Protein AF-A0A9Q8PJB5-F1 (afdb_monomer)

Sequence (221 aa):
MSTPAAPPANMAATTPQHPANSNASPRTSFLDLPLHVRNTIYHLALPRDEPLELQLSEQNGEKAISASSSSSPPTPPHRLPVALLATTHQINLEALPILYSTNTFTFTSARALITFATMIGSQAREHLHHIRLPTTQTNQELYKQCASRLRFSRHLASLEICGRGYEAGEHVTALKGLMVALKKGGRTDLEGLVGVVRFLPGGEGKGEFGEEDAERRMRRG

Solvent-accessible surface area (backbone atoms only — not comparable to full-atom values): 13383 Å² total; per-residue (Å²): 143,82,84,86,82,83,84,84,80,87,78,84,80,83,73,85,79,73,81,81,77,88,80,70,73,84,81,82,51,79,84,74,46,58,68,71,58,50,51,53,50,42,67,70,65,51,55,48,97,60,60,46,31,32,38,66,46,74,57,97,89,43,81,45,80,44,74,48,82,85,87,72,75,97,61,79,82,80,61,72,66,53,70,58,50,70,68,43,73,67,53,24,65,69,40,40,52,54,42,30,45,64,25,37,42,29,30,75,32,61,65,30,48,44,51,47,50,59,70,60,37,69,75,46,35,31,26,34,17,33,41,35,36,45,55,89,64,90,54,64,68,54,40,48,49,38,19,66,60,47,36,62,24,76,51,44,38,38,45,33,40,34,35,72,71,88,60,58,68,56,51,53,49,52,50,51,52,29,53,51,39,23,46,73,56,70,38,82,75,56,90,64,45,46,78,42,80,44,76,49,79,64,72,73,74,80,72,78,69,58,72,69,67,61,58,67,64,67,77,78,117

Nearest PDB structures (foldseek):
  4kxf-assembly6_L  TM=5.329E-01  e=8.440E-02  Mus musculus
  6edw-assembly1_A  TM=4.170E-01  e=1.127E+00  Mycobacterium tuberculosis CDC1551
  6edw-assembly1_C  TM=4.155E-01  e=1.604E+00  Mycobacterium tuberculosis CDC1551
  6edw-assembly1_D  TM=4.152E-01  e=1.604E+00  Mycobacterium tuberculosis CDC1551
  6edw-assembly1_B  TM=4.145E-01  e=1.604E+00  Mycobacterium tuberculosis CDC1551

Organism: Passalora fulva (NCBI:txid5499)

Radius of gyration: 27.73 Å; Cα contacts (8 Å, |Δi|>4): 274; chains: 1; bounding box: 60×74×91 Å

InterPro domains:
  IPR056632 Domain of unknown function DUF7730 [PF24864] (29-146)

Structure (mmCIF, N/CA/C/O backbone):
data_AF-A0A9Q8PJB5-F1
#
_entry.id   AF-A0A9Q8PJB5-F1
#
loop_
_atom_site.group_PDB
_atom_site.id
_atom_site.type_symbol
_atom_site.label_atom_id
_atom_site.label_alt_id
_atom_site.label_comp_id
_atom_site.label_asym_id
_atom_site.label_entity_id
_atom_site.label_seq_id
_atom_site.pdbx_PDB_ins_code
_atom_site.Cartn_x
_atom_site.Cartn_y
_atom_site.Cartn_z
_atom_site.occupancy
_atom_site.B_iso_or_equiv
_atom_site.auth_seq_id
_atom_site.auth_comp_id
_atom_site.auth_asym_id
_atom_site.auth_atom_id
_atom_site.pdbx_PDB_model_num
ATOM 1 N N . MET A 1 1 ? 36.507 59.314 -33.871 1.00 54.97 1 MET A N 1
ATOM 2 C CA . MET A 1 1 ? 36.595 58.426 -35.048 1.00 54.97 1 MET A CA 1
ATOM 3 C C . MET A 1 1 ? 37.454 57.247 -34.639 1.00 54.97 1 MET A C 1
ATOM 5 O O . MET A 1 1 ? 38.668 57.384 -34.609 1.00 54.97 1 MET A O 1
ATOM 9 N N . SER A 1 2 ? 36.820 56.160 -34.200 1.00 54.03 2 SER A N 1
ATOM 10 C CA . SER A 1 2 ? 37.500 54.996 -33.622 1.00 54.03 2 SER A CA 1
ATOM 11 C C . SER A 1 2 ? 37.189 53.768 -34.468 1.00 54.03 2 SER A C 1
ATOM 13 O O . SER A 1 2 ? 36.032 53.499 -34.784 1.00 54.03 2 SER A O 1
ATOM 15 N N . THR A 1 3 ? 38.250 53.089 -34.878 1.00 60.59 3 THR A N 1
ATOM 16 C CA . THR A 1 3 ? 38.298 51.904 -35.734 1.00 60.59 3 THR A CA 1
ATOM 17 C C . THR A 1 3 ? 37.746 50.658 -35.028 1.00 60.59 3 THR A C 1
ATOM 19 O O . THR A 1 3 ? 38.039 50.456 -33.849 1.00 60.59 3 THR A O 1
ATOM 22 N N . PRO A 1 4 ? 36.990 49.782 -35.720 1.00 62.41 4 PRO A N 1
ATOM 23 C CA . PRO A 1 4 ? 36.630 48.472 -35.190 1.00 62.41 4 PRO A CA 1
ATOM 24 C C . PRO A 1 4 ? 37.749 47.451 -35.448 1.00 62.41 4 PRO A C 1
ATOM 26 O O . PRO A 1 4 ? 38.215 47.284 -36.575 1.00 62.41 4 PRO A O 1
ATOM 29 N N . ALA A 1 5 ? 38.174 46.768 -34.384 1.00 67.38 5 ALA A N 1
ATOM 30 C CA . ALA A 1 5 ? 39.118 45.657 -34.426 1.00 67.38 5 ALA A CA 1
ATOM 31 C C . ALA A 1 5 ? 38.405 44.353 -34.825 1.00 67.38 5 ALA A C 1
ATOM 33 O O . ALA A 1 5 ? 37.347 44.019 -34.292 1.00 67.38 5 ALA A O 1
ATOM 34 N N . ALA A 1 6 ? 38.998 43.626 -35.772 1.00 71.38 6 ALA A N 1
ATOM 35 C CA . ALA A 1 6 ? 38.527 42.333 -36.255 1.00 71.38 6 ALA A CA 1
ATOM 36 C C . ALA A 1 6 ? 38.767 41.205 -35.226 1.00 71.38 6 ALA A C 1
ATOM 38 O O . ALA A 1 6 ? 39.822 41.194 -34.588 1.00 71.38 6 ALA A O 1
ATOM 39 N N . PRO A 1 7 ? 37.859 40.220 -35.096 1.00 72.06 7 PRO A N 1
ATOM 40 C CA . PRO A 1 7 ? 38.142 38.982 -34.376 1.00 72.06 7 PRO A CA 1
ATOM 41 C C . PRO A 1 7 ? 38.854 37.940 -35.274 1.00 72.06 7 PRO A C 1
ATOM 43 O O . PRO A 1 7 ? 38.577 37.875 -36.475 1.00 72.06 7 PRO A O 1
ATOM 46 N N . PRO A 1 8 ? 39.769 37.122 -34.714 1.00 67.06 8 PRO A N 1
ATOM 47 C CA . PRO A 1 8 ? 40.568 36.157 -35.467 1.00 67.06 8 PRO A CA 1
ATOM 48 C C . PRO A 1 8 ? 39.877 34.810 -35.750 1.00 67.06 8 PRO A C 1
ATOM 50 O O . PRO A 1 8 ? 38.848 34.452 -35.183 1.00 67.06 8 PRO A O 1
ATOM 53 N N . ALA A 1 9 ? 40.527 34.094 -36.668 1.00 62.22 9 ALA A N 1
ATOM 54 C CA . ALA A 1 9 ? 40.154 32.884 -37.387 1.00 62.22 9 ALA A CA 1
ATOM 55 C C . ALA A 1 9 ? 39.755 31.645 -36.558 1.00 62.22 9 ALA A C 1
ATOM 57 O O . ALA A 1 9 ? 40.340 31.328 -35.524 1.00 62.22 9 ALA A O 1
ATOM 58 N N . ASN A 1 10 ? 38.815 30.895 -37.148 1.00 57.62 10 ASN A N 1
ATOM 59 C CA . ASN A 1 10 ? 38.424 29.513 -36.862 1.00 57.62 10 ASN A CA 1
ATOM 60 C C . ASN A 1 10 ? 39.609 28.593 -36.518 1.00 57.62 10 ASN A C 1
ATOM 62 O O . ASN A 1 10 ? 40.429 28.283 -37.383 1.00 57.62 10 ASN A O 1
ATOM 66 N N . MET A 1 11 ? 39.616 28.046 -35.300 1.00 56.75 11 MET A N 1
ATOM 67 C CA . MET A 1 11 ? 40.352 26.821 -34.984 1.00 56.75 11 MET A CA 1
ATOM 68 C C . MET A 1 11 ? 39.439 25.620 -35.239 1.00 56.75 11 MET A C 1
ATOM 70 O O . MET A 1 11 ? 38.449 25.409 -34.541 1.00 56.75 11 MET A O 1
ATOM 74 N N . ALA A 1 12 ? 39.770 24.848 -36.273 1.00 56.81 12 ALA A N 1
ATOM 75 C CA . ALA A 1 12 ? 39.140 23.574 -36.579 1.00 56.81 12 ALA A CA 1
ATOM 76 C C . ALA A 1 12 ? 39.403 22.577 -35.438 1.00 56.81 12 ALA A C 1
ATOM 78 O O . ALA A 1 12 ? 40.534 22.146 -35.221 1.00 56.81 12 ALA A O 1
ATOM 79 N N . ALA A 1 13 ? 38.351 22.219 -34.704 1.00 57.59 13 ALA A N 1
ATOM 80 C CA . ALA A 1 13 ? 38.392 21.159 -33.709 1.00 57.59 13 ALA A CA 1
ATOM 81 C C . ALA A 1 13 ? 38.338 19.800 -34.425 1.00 57.59 13 ALA A C 1
ATOM 83 O O . ALA A 1 13 ? 37.277 19.326 -34.835 1.00 57.59 13 ALA A O 1
ATOM 84 N N . THR A 1 14 ? 39.505 19.183 -34.599 1.00 55.00 14 THR A N 1
ATOM 85 C CA . THR A 1 14 ? 39.652 17.801 -35.060 1.00 55.00 14 THR A CA 1
ATOM 86 C C . THR A 1 14 ? 38.980 16.880 -34.044 1.00 55.00 14 THR A C 1
ATOM 88 O O . THR A 1 14 ? 39.521 16.603 -32.977 1.00 55.00 14 THR A O 1
ATOM 91 N N . THR A 1 15 ? 37.761 16.447 -34.356 1.00 64.31 15 THR A N 1
ATOM 92 C CA . THR A 1 15 ? 37.010 15.492 -33.538 1.00 64.31 15 THR A CA 1
ATOM 93 C C . THR A 1 15 ? 37.627 14.109 -33.768 1.00 64.31 15 THR A C 1
ATOM 95 O O . THR A 1 15 ? 37.628 13.653 -34.914 1.00 64.31 15 THR A O 1
ATOM 98 N N . PRO A 1 16 ? 38.179 13.428 -32.747 1.00 58.28 16 PRO A N 1
ATOM 99 C CA . PRO A 1 16 ? 38.705 12.081 -32.919 1.00 58.28 16 PRO A CA 1
ATOM 100 C C . PRO A 1 16 ? 37.553 11.127 -33.256 1.00 58.28 16 PRO A C 1
ATOM 102 O O . PRO A 1 16 ? 36.706 10.825 -32.415 1.00 58.28 16 PRO A O 1
ATOM 105 N N . GLN A 1 17 ? 37.509 10.667 -34.509 1.00 52.16 17 GLN A N 1
ATOM 106 C CA . GLN A 1 17 ? 36.637 9.579 -34.935 1.00 52.16 17 GLN A CA 1
ATOM 107 C C . GLN A 1 17 ? 37.085 8.299 -34.230 1.00 52.16 17 GLN A C 1
ATOM 109 O O . GLN A 1 17 ? 38.099 7.691 -34.569 1.00 52.16 17 GLN A O 1
ATOM 114 N N . HIS A 1 18 ? 36.319 7.913 -33.215 1.00 57.50 18 HIS A N 1
ATOM 115 C CA . HIS A 1 18 ? 36.464 6.631 -32.549 1.00 57.50 18 HIS A CA 1
ATOM 116 C C . HIS A 1 18 ? 36.144 5.522 -33.568 1.00 57.50 18 HIS A C 1
ATOM 118 O O . HIS A 1 18 ? 35.068 5.563 -34.173 1.00 57.50 18 HIS A O 1
ATOM 124 N N . PRO A 1 19 ? 37.036 4.540 -33.794 1.00 62.16 19 PRO A N 1
ATOM 125 C CA . PRO A 1 19 ? 36.776 3.471 -34.747 1.00 62.16 19 PRO A CA 1
ATOM 126 C C . PRO A 1 19 ? 35.535 2.687 -34.311 1.00 62.16 19 PRO A C 1
ATOM 128 O O . PRO A 1 19 ? 35.447 2.199 -33.179 1.00 62.16 19 PRO A O 1
ATOM 131 N N . ALA A 1 20 ? 34.559 2.616 -35.215 1.00 57.16 20 ALA A N 1
ATOM 132 C CA . ALA A 1 20 ? 33.331 1.854 -35.067 1.00 57.16 20 ALA A CA 1
ATOM 133 C C . ALA A 1 20 ? 33.671 0.358 -35.069 1.00 57.16 20 ALA A C 1
ATOM 135 O O . ALA A 1 20 ? 33.860 -0.252 -36.117 1.00 57.16 20 ALA A O 1
ATOM 136 N N . ASN A 1 21 ? 33.798 -0.223 -33.878 1.00 58.97 21 ASN A N 1
ATOM 137 C CA . ASN A 1 21 ? 34.040 -1.649 -33.704 1.00 58.97 21 ASN A CA 1
ATOM 138 C C . ASN A 1 21 ? 32.699 -2.397 -33.856 1.00 58.97 21 ASN A C 1
ATOM 140 O O . ASN A 1 21 ? 31.948 -2.576 -32.897 1.00 58.97 21 ASN A O 1
ATOM 144 N N . SER A 1 22 ? 32.358 -2.755 -35.093 1.00 60.84 22 SER A N 1
ATOM 145 C CA . SER A 1 22 ? 31.053 -3.252 -35.559 1.00 60.84 22 SER A CA 1
ATOM 146 C C . SER A 1 22 ? 30.830 -4.765 -35.376 1.00 60.84 22 SER A C 1
ATOM 148 O O . SER A 1 22 ? 30.152 -5.394 -36.180 1.00 60.84 22 SER A O 1
ATOM 150 N N . ASN A 1 23 ? 31.328 -5.342 -34.276 1.00 68.69 23 ASN A N 1
ATOM 151 C CA . ASN A 1 23 ? 31.106 -6.750 -33.901 1.00 68.69 23 ASN A CA 1
ATOM 152 C C . ASN A 1 23 ? 30.340 -6.908 -32.569 1.00 68.69 23 ASN A C 1
ATOM 154 O O . ASN A 1 23 ? 30.539 -7.878 -31.839 1.00 68.69 23 ASN A O 1
ATOM 158 N N . ALA A 1 24 ? 29.481 -5.951 -32.204 1.00 74.62 24 ALA A N 1
ATOM 159 C CA . ALA A 1 24 ? 28.648 -6.080 -31.011 1.00 74.62 24 ALA A CA 1
ATOM 160 C C . ALA A 1 24 ? 27.408 -6.931 -31.324 1.00 74.62 24 ALA A C 1
ATOM 162 O O . ALA A 1 24 ? 26.563 -6.533 -32.125 1.00 74.62 24 ALA A O 1
ATOM 163 N N . SER A 1 25 ? 27.288 -8.092 -30.676 1.00 77.19 25 SER A N 1
ATOM 164 C CA . SER A 1 25 ? 26.053 -8.882 -30.669 1.00 77.19 25 SER A CA 1
ATOM 165 C C . SER A 1 25 ? 24.857 -7.998 -30.282 1.00 77.19 25 SER A C 1
ATOM 167 O O . SER A 1 25 ? 25.008 -7.157 -29.384 1.00 77.19 25 SER A O 1
ATOM 169 N N . PRO A 1 26 ? 23.680 -8.171 -30.914 1.00 83.12 26 PRO A N 1
ATOM 170 C CA . PRO A 1 26 ? 22.505 -7.364 -30.606 1.00 83.12 26 PRO A CA 1
ATOM 171 C C . PRO A 1 26 ? 22.197 -7.457 -29.109 1.00 83.12 26 PRO A C 1
ATOM 173 O O . PRO A 1 26 ? 22.089 -8.547 -28.548 1.00 83.12 26 PRO A O 1
ATOM 176 N N . ARG A 1 27 ? 22.112 -6.302 -28.442 1.00 87.06 27 ARG A N 1
ATOM 177 C CA . ARG A 1 27 ? 21.756 -6.238 -27.023 1.00 87.06 27 ARG A CA 1
ATOM 178 C C . ARG A 1 27 ? 20.268 -6.534 -26.900 1.00 87.06 27 ARG A C 1
ATOM 180 O O . ARG A 1 27 ? 19.458 -5.737 -27.355 1.00 87.06 27 ARG A O 1
ATOM 187 N N . THR A 1 28 ? 19.921 -7.650 -26.275 1.00 88.38 28 THR A N 1
ATOM 188 C CA . THR A 1 28 ? 18.538 -7.950 -25.894 1.00 88.38 28 THR A CA 1
ATOM 189 C C . THR A 1 28 ? 18.144 -7.090 -24.696 1.00 88.38 28 THR A C 1
ATOM 191 O O . THR A 1 28 ? 18.783 -7.153 -23.643 1.00 88.38 28 THR A O 1
ATOM 194 N N . SER A 1 29 ? 17.105 -6.277 -24.855 1.00 92.31 29 SER A N 1
ATOM 195 C CA . SER A 1 29 ? 16.469 -5.506 -23.790 1.00 92.31 29 SER A CA 1
ATOM 196 C C . SER A 1 29 ? 15.528 -6.384 -22.962 1.00 92.31 29 SER A C 1
ATOM 198 O O . SER A 1 29 ? 15.028 -7.407 -23.424 1.00 92.31 29 SER A O 1
ATOM 200 N N . PHE A 1 30 ? 15.218 -5.960 -21.735 1.00 92.88 30 PHE A N 1
ATOM 201 C CA . PHE A 1 30 ? 14.234 -6.640 -20.889 1.00 92.88 30 PHE A CA 1
ATOM 202 C C . PHE A 1 30 ? 12.843 -6.710 -21.546 1.00 92.88 30 PHE A C 1
ATOM 204 O O . PHE A 1 30 ? 12.137 -7.705 -21.402 1.00 92.88 30 PHE A O 1
ATOM 211 N N . LEU A 1 31 ? 12.457 -5.675 -22.302 1.00 94.50 31 LEU A N 1
ATOM 212 C CA . LEU A 1 31 ? 11.180 -5.645 -23.026 1.00 94.50 31 LEU A CA 1
ATOM 213 C C . LEU A 1 31 ? 11.158 -6.550 -24.269 1.00 94.50 31 LEU A C 1
ATOM 215 O O . LEU A 1 31 ? 10.069 -6.872 -24.740 1.00 94.50 31 LEU A O 1
ATOM 219 N N . ASP A 1 32 ? 12.320 -7.017 -24.741 1.00 95.31 32 ASP A N 1
ATOM 220 C CA . ASP A 1 32 ? 12.413 -7.987 -25.843 1.00 95.31 32 ASP A CA 1
ATOM 221 C C . ASP A 1 32 ? 12.110 -9.420 -25.370 1.00 95.31 32 ASP A C 1
ATOM 223 O O . ASP A 1 32 ? 11.896 -10.322 -26.180 1.00 95.31 32 ASP A O 1
ATOM 227 N N . LEU A 1 33 ? 12.067 -9.648 -24.050 1.00 95.38 33 LEU A N 1
ATOM 228 C CA . LEU A 1 33 ? 11.667 -10.930 -23.477 1.00 95.38 33 LEU A CA 1
ATOM 229 C C . LEU A 1 33 ? 10.158 -11.148 -23.656 1.00 95.38 33 LEU A C 1
ATOM 231 O O . LEU A 1 33 ? 9.384 -10.213 -23.436 1.00 95.38 33 LEU A O 1
ATOM 235 N N . PRO A 1 34 ? 9.694 -12.375 -23.950 1.00 97.06 34 PRO A N 1
ATOM 236 C CA . PRO A 1 34 ? 8.270 -12.694 -23.931 1.00 97.06 34 PRO A CA 1
ATOM 237 C C . PRO A 1 34 ? 7.610 -12.363 -22.583 1.00 97.06 34 PRO A C 1
ATOM 239 O O . PRO A 1 34 ? 8.220 -12.535 -21.526 1.00 97.06 34 PRO A O 1
ATOM 242 N N . LEU A 1 35 ? 6.332 -11.965 -22.608 1.00 95.94 35 LEU A N 1
ATOM 243 C CA . LEU A 1 35 ? 5.580 -11.548 -21.413 1.00 95.94 35 LEU A CA 1
ATOM 244 C C . LEU A 1 35 ? 5.646 -12.571 -20.266 1.00 95.94 35 LEU A C 1
ATOM 246 O O . LEU A 1 35 ? 5.842 -12.195 -19.116 1.00 95.94 35 LEU A O 1
ATOM 250 N N . HIS A 1 36 ? 5.525 -13.866 -20.569 1.00 97.62 36 HIS A N 1
ATOM 251 C CA . HIS A 1 36 ? 5.578 -14.913 -19.544 1.00 97.62 36 HIS A CA 1
ATOM 252 C C . HIS A 1 36 ? 6.939 -14.968 -18.831 1.00 97.62 36 HIS A C 1
ATOM 254 O O . HIS A 1 36 ? 6.979 -15.192 -17.627 1.00 97.62 36 HIS A O 1
ATOM 260 N N . VAL A 1 37 ? 8.046 -14.706 -19.539 1.00 97.62 37 VAL A N 1
ATOM 261 C CA . VAL A 1 37 ? 9.386 -14.642 -18.936 1.00 97.62 37 VAL A CA 1
ATOM 262 C C . VAL A 1 37 ? 9.492 -13.427 -18.018 1.00 97.62 37 VAL A C 1
ATOM 264 O O . VAL A 1 37 ? 9.972 -13.558 -16.894 1.00 97.62 37 VAL A O 1
ATOM 267 N N . ARG A 1 38 ? 8.992 -12.260 -18.453 1.00 96.56 38 ARG A N 1
ATOM 268 C CA . ARG A 1 38 ? 8.963 -11.046 -17.617 1.00 96.56 38 ARG A CA 1
ATOM 269 C C . ARG A 1 38 ? 8.139 -11.257 -16.348 1.00 96.56 38 ARG A C 1
ATOM 271 O O . ARG A 1 38 ? 8.627 -10.958 -15.263 1.00 96.56 38 ARG A O 1
ATOM 278 N N . ASN A 1 39 ? 6.957 -11.865 -16.466 1.00 95.88 39 ASN A N 1
ATOM 279 C CA . ASN A 1 39 ? 6.113 -12.213 -15.322 1.00 95.88 39 ASN A CA 1
ATOM 280 C C . ASN A 1 39 ? 6.824 -13.149 -14.342 1.00 95.88 39 ASN A C 1
ATOM 282 O O . ASN A 1 39 ? 6.797 -12.896 -13.139 1.00 95.88 39 ASN A O 1
ATOM 286 N N . THR A 1 40 ? 7.515 -14.183 -14.831 1.00 96.38 40 THR A N 1
ATOM 287 C CA . THR A 1 40 ? 8.333 -15.056 -13.976 1.00 96.38 40 THR A CA 1
ATOM 288 C C . THR A 1 40 ? 9.402 -14.257 -13.231 1.00 96.38 40 THR A C 1
ATOM 290 O O . THR A 1 40 ? 9.566 -14.435 -12.028 1.00 96.38 40 THR A O 1
ATOM 293 N N . ILE A 1 41 ? 10.087 -13.325 -13.903 1.00 94.44 41 ILE A N 1
ATOM 294 C CA . ILE A 1 41 ? 11.078 -12.455 -13.254 1.00 94.44 41 ILE A CA 1
ATOM 295 C C . ILE A 1 41 ? 10.422 -11.595 -12.168 1.00 94.44 41 ILE A C 1
ATOM 297 O O . ILE A 1 41 ? 10.958 -11.503 -11.066 1.00 94.44 41 ILE A O 1
ATOM 301 N N . TYR A 1 42 ? 9.251 -11.008 -12.426 1.00 94.88 42 TYR A N 1
ATOM 302 C CA . TYR A 1 42 ? 8.527 -10.226 -11.422 1.00 94.88 42 TYR A CA 1
ATOM 303 C C . TYR A 1 42 ? 8.121 -11.063 -10.205 1.00 94.88 42 TYR A C 1
ATOM 305 O O . TYR A 1 42 ? 8.328 -10.624 -9.075 1.00 94.88 42 TYR A O 1
ATOM 313 N N . HIS A 1 43 ? 7.607 -12.276 -10.413 1.00 94.38 43 HIS A N 1
ATOM 314 C CA . HIS A 1 43 ? 7.239 -13.188 -9.327 1.00 94.38 43 HIS A CA 1
ATOM 315 C C . HIS A 1 43 ? 8.435 -13.676 -8.507 1.00 94.38 43 HIS A C 1
ATOM 317 O O . HIS A 1 43 ? 8.266 -14.001 -7.338 1.00 94.38 43 HIS A O 1
ATOM 323 N N . LEU A 1 44 ? 9.635 -13.707 -9.086 1.00 91.12 44 LEU A N 1
ATOM 324 C CA . LEU A 1 44 ? 10.857 -14.042 -8.355 1.00 91.12 44 LEU A CA 1
ATOM 325 C C . LEU A 1 44 ? 11.466 -12.829 -7.636 1.00 91.12 44 LEU A C 1
ATOM 327 O O . LEU A 1 44 ? 12.093 -12.990 -6.595 1.00 91.12 44 LEU A O 1
ATOM 331 N N . ALA A 1 45 ? 11.314 -11.622 -8.188 1.00 90.81 45 ALA A N 1
ATOM 332 C CA . ALA A 1 45 ? 12.031 -10.436 -7.717 1.00 90.81 45 ALA A CA 1
ATOM 333 C C . ALA A 1 45 ? 11.236 -9.540 -6.753 1.00 90.81 45 ALA A C 1
ATOM 335 O O . ALA A 1 45 ? 11.842 -8.819 -5.958 1.00 90.81 45 ALA A O 1
ATOM 336 N N . LEU A 1 46 ? 9.904 -9.504 -6.864 1.00 92.56 46 LEU A N 1
ATOM 337 C CA . LEU A 1 46 ? 9.056 -8.542 -6.147 1.00 92.56 46 LEU A CA 1
ATOM 338 C C . LEU A 1 46 ? 8.489 -9.054 -4.815 1.00 92.56 46 LEU A C 1
ATOM 340 O O . LEU A 1 46 ? 8.382 -8.234 -3.896 1.00 92.56 46 LEU A O 1
ATOM 344 N N . PRO A 1 47 ? 8.087 -10.331 -4.672 1.00 92.62 47 PRO A N 1
ATOM 345 C CA . PRO A 1 47 ? 7.608 -10.836 -3.393 1.00 92.62 47 PRO A CA 1
ATOM 346 C C . PRO A 1 47 ? 8.702 -10.822 -2.323 1.00 92.62 47 PRO A C 1
ATOM 348 O O . PRO A 1 47 ? 9.876 -11.084 -2.590 1.00 92.62 47 PRO A O 1
ATOM 351 N N . ARG A 1 48 ? 8.300 -10.515 -1.094 1.00 89.81 48 ARG A N 1
ATOM 352 C CA . ARG A 1 48 ? 9.106 -10.629 0.117 1.00 89.81 48 ARG A CA 1
ATOM 353 C C . ARG A 1 48 ? 8.390 -11.554 1.085 1.00 89.81 48 ARG A C 1
ATOM 355 O O . ARG A 1 48 ? 7.189 -11.405 1.305 1.00 89.81 48 ARG A O 1
ATOM 362 N N . ASP A 1 49 ? 9.150 -12.460 1.689 1.00 88.94 49 ASP A N 1
ATOM 363 C CA . ASP A 1 49 ? 8.638 -13.337 2.745 1.00 88.94 49 ASP A CA 1
ATOM 364 C C . ASP A 1 49 ? 8.345 -12.548 4.030 1.00 88.94 49 ASP A C 1
ATOM 366 O O . ASP A 1 49 ? 7.430 -12.872 4.789 1.00 88.94 49 ASP A O 1
ATOM 370 N N . GLU A 1 50 ? 9.098 -11.467 4.255 1.00 90.25 50 GLU A N 1
ATOM 371 C CA . GLU A 1 50 ? 8.930 -10.580 5.399 1.00 90.25 50 GLU A CA 1
ATOM 372 C C . GLU A 1 50 ? 8.057 -9.360 5.068 1.00 90.25 50 GLU A C 1
ATOM 374 O O . GLU A 1 50 ? 8.140 -8.805 3.965 1.00 90.25 50 GLU A O 1
ATOM 379 N N . PRO A 1 51 ? 7.246 -8.881 6.031 1.00 91.38 51 PRO A N 1
ATOM 380 C CA . PRO A 1 51 ? 6.501 -7.645 5.865 1.00 91.38 51 PRO A CA 1
ATOM 381 C C . PRO 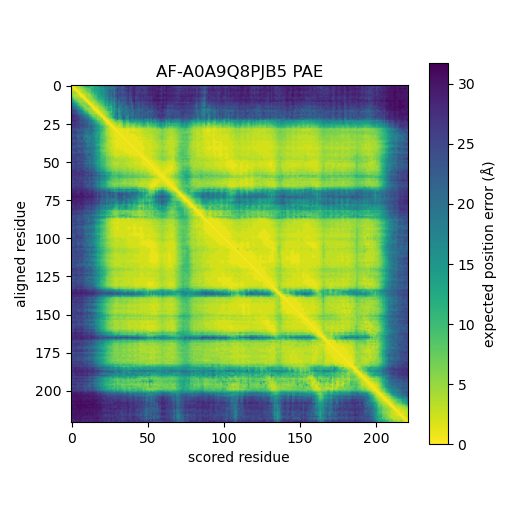A 1 51 ? 7.423 -6.453 5.599 1.00 91.38 51 PRO A C 1
ATOM 383 O O . PRO A 1 51 ? 8.400 -6.223 6.307 1.00 91.38 51 PRO A O 1
ATOM 386 N N . LEU A 1 52 ? 7.050 -5.637 4.620 1.00 92.06 52 LEU A N 1
ATOM 387 C CA . LEU A 1 52 ? 7.734 -4.395 4.295 1.00 92.06 52 LEU A CA 1
ATOM 388 C C . LEU A 1 52 ? 7.348 -3.326 5.311 1.00 92.06 52 LEU A C 1
ATOM 390 O O . LEU A 1 52 ? 6.221 -2.828 5.277 1.00 92.06 52 LEU A O 1
ATOM 394 N N . GLU A 1 53 ? 8.262 -2.970 6.209 1.00 92.81 53 GLU A N 1
ATOM 395 C CA . GLU A 1 53 ? 8.033 -1.888 7.159 1.00 92.81 53 GLU A CA 1
ATOM 396 C C . GLU A 1 53 ? 8.266 -0.535 6.479 1.00 92.81 53 GLU A C 1
ATOM 398 O O . GLU A 1 53 ? 9.336 -0.259 5.948 1.00 92.81 53 GLU A O 1
ATOM 403 N N . LEU A 1 54 ? 7.245 0.314 6.474 1.00 93.31 54 LEU A N 1
ATOM 404 C CA . LEU A 1 54 ? 7.232 1.618 5.838 1.00 93.31 54 LEU A CA 1
ATOM 405 C C . LEU A 1 54 ? 7.209 2.711 6.900 1.00 93.31 54 LEU A C 1
ATOM 407 O O . LEU A 1 54 ? 6.269 2.830 7.696 1.00 93.31 54 LEU A O 1
ATOM 411 N N . GLN A 1 55 ? 8.246 3.539 6.866 1.00 92.62 55 GLN A N 1
ATOM 412 C CA . GLN A 1 55 ? 8.452 4.640 7.790 1.00 92.62 55 GLN A CA 1
ATOM 413 C C . GLN A 1 55 ? 8.277 5.971 7.065 1.00 92.62 55 GLN A C 1
ATOM 415 O O . GLN A 1 55 ? 8.763 6.163 5.950 1.00 92.62 55 GLN A O 1
ATOM 420 N N . LEU A 1 56 ? 7.570 6.897 7.711 1.00 92.19 56 LEU A N 1
ATOM 421 C CA . LEU A 1 56 ? 7.472 8.275 7.249 1.00 92.19 56 LEU A CA 1
ATOM 422 C C . LEU A 1 56 ? 8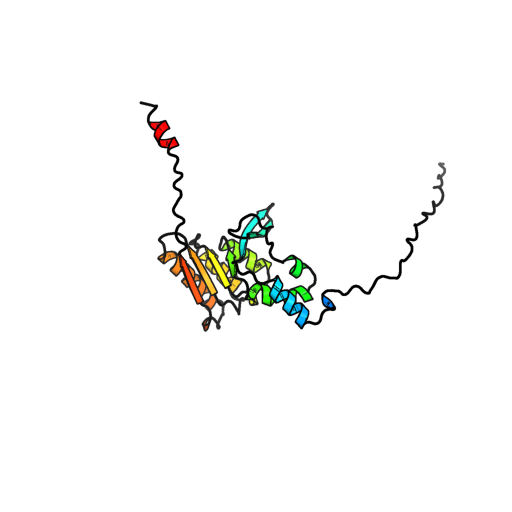.687 9.050 7.759 1.00 92.19 56 LEU A C 1
ATOM 424 O O . LEU A 1 56 ? 8.862 9.186 8.968 1.00 92.19 56 LEU A O 1
ATOM 428 N N . SER A 1 57 ? 9.483 9.577 6.839 1.00 92.94 57 SER A N 1
ATOM 429 C CA . SER A 1 57 ? 10.561 10.520 7.123 1.00 92.94 57 SER A CA 1
ATOM 430 C C . SER A 1 57 ? 10.205 11.878 6.533 1.00 92.94 57 SER A C 1
ATOM 432 O O . SER A 1 57 ? 9.739 11.952 5.396 1.00 92.94 57 SER A O 1
ATOM 434 N N . GLU A 1 58 ? 10.441 12.949 7.280 1.00 91.69 58 GLU A N 1
ATOM 435 C CA . GLU A 1 58 ? 10.322 14.314 6.772 1.00 91.69 58 GLU A CA 1
ATOM 436 C C . GLU A 1 58 ? 11.726 14.923 6.729 1.00 91.69 58 GLU A C 1
ATOM 438 O O . GLU A 1 58 ? 12.378 15.056 7.763 1.00 91.69 58 GLU A O 1
ATOM 443 N N . GLN A 1 59 ? 12.212 15.253 5.532 1.00 89.81 59 GLN A N 1
ATOM 444 C CA . GLN A 1 59 ? 13.505 15.907 5.340 1.00 89.81 59 GLN A CA 1
ATOM 445 C C . GLN A 1 59 ? 13.277 17.180 4.528 1.00 89.81 59 GLN A C 1
ATOM 447 O O . GLN A 1 59 ? 12.669 17.138 3.466 1.00 89.81 59 GLN A O 1
ATOM 452 N N . ASN A 1 60 ? 13.723 18.328 5.043 1.00 90.94 60 ASN A N 1
ATOM 453 C CA . ASN A 1 60 ? 13.555 19.640 4.397 1.00 90.94 60 ASN A CA 1
ATOM 454 C C . ASN A 1 60 ? 12.092 20.008 4.059 1.00 90.94 60 ASN A C 1
ATOM 456 O O . ASN A 1 60 ? 11.834 20.715 3.091 1.00 90.94 60 ASN A O 1
ATOM 460 N N . GLY A 1 61 ? 11.125 19.524 4.846 1.00 90.19 61 GLY A N 1
ATOM 461 C CA . GLY A 1 61 ? 9.693 19.738 4.596 1.00 90.19 61 GLY A CA 1
ATOM 462 C C . GLY A 1 61 ? 9.085 18.803 3.544 1.00 90.19 61 GLY A C 1
ATOM 463 O O . GLY A 1 61 ? 7.865 18.789 3.380 1.00 90.19 61 GLY A O 1
ATOM 464 N N . GLU A 1 62 ? 9.896 17.977 2.882 1.00 89.06 62 GLU A N 1
ATOM 465 C CA . GLU A 1 62 ? 9.423 16.938 1.975 1.00 89.06 62 GLU A CA 1
ATOM 466 C C . GLU A 1 62 ? 9.160 15.638 2.739 1.00 89.06 62 GLU A C 1
ATOM 468 O O . GLU A 1 62 ? 9.996 15.137 3.497 1.00 89.06 62 GLU A O 1
ATOM 473 N N . LYS A 1 63 ? 7.961 15.086 2.539 1.00 90.19 63 LYS A N 1
ATOM 474 C CA . LYS A 1 63 ? 7.549 13.810 3.124 1.00 90.19 63 LYS A CA 1
ATOM 475 C C . LYS A 1 63 ? 7.978 12.677 2.207 1.00 90.19 63 LYS A C 1
ATOM 477 O O . LYS A 1 63 ? 7.518 12.603 1.071 1.00 90.19 63 LYS A O 1
ATOM 482 N N . ALA A 1 64 ? 8.788 11.766 2.726 1.00 89.88 64 ALA A N 1
ATOM 483 C CA . ALA A 1 64 ? 9.211 10.560 2.034 1.00 89.88 64 ALA A CA 1
ATOM 484 C C . ALA A 1 64 ? 8.788 9.311 2.814 1.00 89.88 64 ALA A C 1
ATOM 486 O O . ALA A 1 64 ? 8.732 9.306 4.045 1.00 89.88 64 ALA A O 1
ATOM 487 N N . ILE A 1 65 ? 8.489 8.241 2.079 1.00 90.44 65 ILE A N 1
ATOM 488 C CA . ILE A 1 65 ? 8.267 6.913 2.646 1.00 90.44 65 ILE A CA 1
ATOM 489 C C . ILE A 1 65 ? 9.509 6.080 2.365 1.00 90.44 65 ILE A C 1
ATOM 491 O O . ILE A 1 65 ? 9.870 5.874 1.207 1.00 90.44 65 ILE A O 1
ATOM 495 N N . SER A 1 66 ? 10.139 5.596 3.427 1.00 88.62 66 SER A N 1
ATOM 496 C CA . SER A 1 66 ? 11.292 4.704 3.350 1.00 88.62 66 SER A CA 1
ATOM 497 C C . SER A 1 66 ? 10.894 3.311 3.813 1.00 88.62 66 SER A C 1
ATOM 499 O O . SER A 1 66 ? 10.126 3.173 4.763 1.00 88.62 66 SER A O 1
ATOM 501 N N . ALA A 1 67 ? 11.414 2.280 3.147 1.00 85.25 67 ALA A N 1
ATOM 502 C CA . ALA A 1 67 ? 11.261 0.906 3.604 1.00 85.25 67 ALA A CA 1
ATOM 503 C C . ALA A 1 67 ? 12.435 0.516 4.507 1.00 85.25 67 ALA A C 1
ATOM 505 O O . ALA A 1 67 ? 13.591 0.654 4.101 1.00 85.25 67 ALA A O 1
ATOM 506 N N . SER A 1 68 ? 12.135 0.015 5.701 1.00 79.94 68 SER A N 1
ATOM 507 C CA . SER A 1 68 ? 13.086 -0.637 6.594 1.00 79.94 68 SER A CA 1
ATOM 508 C C . SER A 1 68 ? 12.831 -2.142 6.599 1.00 79.94 68 SER A C 1
ATOM 510 O O . SER A 1 68 ? 11.693 -2.603 6.611 1.00 79.94 68 SER A O 1
ATOM 512 N N . SER A 1 69 ? 13.900 -2.929 6.574 1.00 65.81 69 SER A N 1
ATOM 513 C CA . SER A 1 69 ? 13.836 -4.363 6.846 1.00 65.81 69 SER A CA 1
ATOM 514 C C . SER A 1 69 ? 13.991 -4.561 8.350 1.00 65.81 69 SER A C 1
ATOM 516 O O . SER A 1 69 ? 15.055 -4.279 8.907 1.00 65.81 69 SER A O 1
ATOM 518 N N . SER A 1 70 ? 12.923 -4.987 9.023 1.00 58.94 70 SER A N 1
ATOM 519 C CA . SER A 1 70 ? 12.977 -5.284 10.449 1.00 58.94 70 SER A CA 1
ATOM 520 C C . SER A 1 70 ? 13.701 -6.617 10.655 1.00 58.94 70 SER A C 1
ATOM 522 O O . SER A 1 70 ? 13.186 -7.651 10.254 1.00 58.94 70 SER A O 1
ATOM 524 N N . SER A 1 71 ? 14.834 -6.602 11.358 1.00 54.44 71 SER A N 1
ATOM 525 C CA . SER A 1 71 ? 15.346 -7.730 12.164 1.00 54.44 71 SER A CA 1
ATOM 526 C C . SER A 1 71 ? 16.321 -8.781 11.602 1.00 54.44 71 SER A C 1
ATOM 528 O O . SER A 1 71 ? 16.532 -9.776 12.291 1.00 54.44 71 SER A O 1
ATOM 530 N N . SER A 1 72 ? 17.046 -8.565 10.498 1.00 48.84 72 SER A N 1
ATOM 531 C CA . SER A 1 72 ? 18.168 -9.467 10.153 1.00 48.84 72 SER A CA 1
ATOM 532 C C . SER A 1 72 ? 19.565 -8.831 10.359 1.00 48.84 72 SER A C 1
ATOM 534 O O . SER A 1 72 ? 19.717 -7.613 10.222 1.00 48.84 72 SER A O 1
ATOM 536 N N . PRO A 1 73 ? 20.594 -9.629 10.739 1.00 57.06 73 PRO A N 1
ATOM 537 C CA . PRO A 1 73 ? 22.011 -9.215 10.785 1.00 57.06 73 PRO A CA 1
ATOM 538 C C . PRO A 1 73 ? 22.479 -8.709 9.403 1.00 57.06 73 PRO A C 1
ATOM 540 O O . PRO A 1 73 ? 21.741 -8.924 8.445 1.00 57.06 73 PRO A O 1
ATOM 543 N N . PRO A 1 74 ? 23.659 -8.050 9.267 1.00 49.59 74 PRO A N 1
ATOM 544 C CA . PRO A 1 74 ? 24.014 -7.124 8.174 1.00 49.59 74 PRO A CA 1
ATOM 545 C C . PRO A 1 74 ? 24.137 -7.799 6.799 1.00 49.59 74 PRO A C 1
ATOM 547 O O . PRO A 1 74 ? 25.198 -7.884 6.189 1.00 49.59 74 PRO A O 1
ATOM 550 N N . THR A 1 75 ? 23.014 -8.274 6.293 1.00 54.34 75 THR A N 1
ATOM 551 C CA . THR A 1 75 ? 22.768 -8.525 4.891 1.00 54.34 75 THR A CA 1
ATOM 552 C C . THR A 1 75 ? 22.509 -7.162 4.254 1.00 54.34 75 THR A C 1
ATOM 554 O O . THR A 1 75 ? 21.928 -6.276 4.893 1.00 54.34 75 THR A O 1
ATOM 557 N N . PRO A 1 76 ? 23.034 -6.920 3.042 1.00 55.41 76 PRO A N 1
ATOM 558 C CA . PRO A 1 76 ? 22.929 -5.620 2.398 1.00 55.41 76 PRO A CA 1
ATOM 559 C C . PRO A 1 76 ? 21.459 -5.189 2.378 1.00 55.41 76 PRO A C 1
ATOM 561 O O . PRO A 1 76 ? 20.608 -6.016 2.045 1.00 55.41 76 PRO A O 1
ATOM 564 N N . PRO A 1 77 ? 21.154 -3.928 2.745 1.00 53.38 77 PRO A N 1
ATOM 565 C CA . PRO A 1 77 ? 19.792 -3.456 2.937 1.00 53.38 77 PRO A CA 1
ATOM 566 C C . PRO A 1 77 ? 18.968 -3.827 1.714 1.00 53.38 77 PRO A C 1
ATOM 568 O O . PRO A 1 77 ? 19.208 -3.324 0.610 1.00 53.38 77 PRO A O 1
ATOM 571 N N . HIS A 1 78 ? 18.024 -4.744 1.905 1.00 56.28 78 HIS A N 1
ATOM 572 C CA . HIS A 1 78 ? 17.125 -5.192 0.860 1.00 56.28 78 HIS A CA 1
ATOM 573 C C . HIS A 1 78 ? 16.140 -4.061 0.586 1.00 56.28 78 HIS A C 1
ATOM 575 O O . HIS A 1 78 ? 15.011 -4.047 1.067 1.00 56.28 78 HIS A O 1
ATOM 581 N N . ARG A 1 79 ? 16.599 -3.069 -0.183 1.00 60.16 79 ARG A N 1
ATOM 582 C CA . ARG A 1 79 ? 15.754 -1.994 -0.686 1.00 60.16 79 ARG A CA 1
ATOM 583 C C . ARG A 1 79 ? 14.572 -2.642 -1.395 1.00 60.16 79 ARG A C 1
ATOM 585 O O . ARG A 1 79 ? 14.725 -3.652 -2.094 1.00 60.16 79 ARG A O 1
ATOM 592 N N . LEU A 1 80 ? 13.388 -2.061 -1.218 1.00 65.31 80 LEU A N 1
ATOM 593 C CA . LEU A 1 80 ? 12.281 -2.335 -2.121 1.00 65.31 80 LEU A CA 1
ATOM 594 C C . LEU A 1 80 ? 12.828 -2.285 -3.556 1.00 65.31 80 LEU A C 1
ATOM 596 O O . LEU A 1 80 ? 13.561 -1.339 -3.871 1.00 65.31 80 LEU A O 1
ATOM 600 N N . PRO A 1 81 ? 12.506 -3.253 -4.428 1.00 67.31 81 PRO A N 1
ATOM 601 C CA . PRO A 1 81 ? 12.912 -3.222 -5.829 1.00 67.31 81 PRO A CA 1
ATOM 602 C C . PRO A 1 81 ? 12.152 -2.126 -6.608 1.00 67.31 81 PRO A C 1
ATOM 604 O O . PRO A 1 81 ? 11.726 -2.326 -7.740 1.00 67.31 81 PRO A O 1
ATOM 607 N N . VAL A 1 82 ? 12.007 -0.928 -6.024 1.00 68.38 82 VAL A N 1
ATOM 608 C CA . VAL A 1 82 ? 11.464 0.285 -6.651 1.00 68.38 82 VAL A CA 1
ATOM 609 C C . VAL A 1 82 ? 12.266 0.639 -7.898 1.00 68.38 82 VAL A C 1
ATOM 611 O O . VAL A 1 82 ? 11.715 1.205 -8.833 1.00 68.38 82 VAL A O 1
ATOM 614 N N . ALA A 1 83 ? 13.545 0.251 -7.953 1.00 75.12 83 ALA A N 1
ATOM 615 C CA . ALA A 1 83 ? 14.365 0.416 -9.145 1.00 75.12 83 ALA A CA 1
ATOM 616 C C . ALA A 1 83 ? 13.729 -0.237 -10.382 1.00 75.12 83 ALA A C 1
ATOM 618 O O . ALA A 1 83 ? 13.780 0.363 -11.448 1.00 75.12 83 ALA A O 1
ATOM 619 N N . LEU A 1 84 ? 13.068 -1.399 -10.246 1.00 75.31 84 LEU A N 1
ATOM 620 C CA . LEU A 1 84 ? 12.336 -2.017 -11.359 1.00 75.31 84 LEU A CA 1
ATOM 621 C C . LEU A 1 84 ? 11.111 -1.185 -11.749 1.00 75.31 84 LEU A C 1
ATOM 623 O O . LEU A 1 84 ? 10.882 -0.954 -12.934 1.00 75.31 84 LEU A O 1
ATOM 627 N N . LEU A 1 85 ? 10.369 -0.670 -10.766 1.00 78.25 85 LEU A N 1
ATOM 628 C CA . LEU A 1 85 ? 9.189 0.168 -11.003 1.00 78.25 85 LEU A CA 1
ATOM 629 C C . LEU A 1 85 ? 9.516 1.524 -11.642 1.00 78.25 85 LEU A C 1
ATOM 631 O O . LEU A 1 85 ? 8.646 2.107 -12.285 1.00 78.25 85 LEU A O 1
ATOM 635 N N . ALA A 1 86 ? 10.739 2.022 -11.457 1.00 80.88 86 ALA A N 1
ATOM 636 C CA . ALA A 1 86 ? 11.199 3.313 -11.963 1.00 80.88 86 ALA A CA 1
ATOM 637 C C . ALA A 1 86 ? 11.745 3.257 -13.404 1.00 80.88 86 ALA A C 1
ATOM 639 O O . ALA A 1 86 ? 12.216 4.272 -13.909 1.00 80.88 86 ALA A O 1
ATOM 640 N N . THR A 1 87 ? 11.718 2.091 -14.062 1.00 85.25 87 THR A N 1
ATOM 641 C CA . THR A 1 87 ? 12.314 1.912 -15.397 1.00 85.25 87 THR A CA 1
ATOM 642 C C . THR A 1 87 ? 11.442 2.475 -16.522 1.00 85.25 87 THR A C 1
ATOM 644 O O . THR A 1 87 ? 11.765 3.503 -17.109 1.00 85.25 87 THR A O 1
ATOM 647 N N . THR A 1 88 ? 10.342 1.798 -16.858 1.00 91.75 88 THR A N 1
ATOM 648 C CA . THR A 1 88 ? 9.416 2.181 -17.932 1.00 91.75 88 THR A CA 1
ATOM 649 C C . THR A 1 88 ? 7.972 2.040 -17.467 1.00 91.75 88 THR A C 1
ATOM 651 O O . THR A 1 88 ? 7.670 1.225 -16.595 1.00 91.75 88 THR A O 1
ATOM 654 N N . HIS A 1 89 ? 7.060 2.803 -18.078 1.00 92.94 89 HIS A N 1
ATOM 655 C CA . HIS A 1 89 ? 5.631 2.732 -17.758 1.00 92.94 89 HIS A CA 1
ATOM 656 C C . HIS A 1 89 ? 5.071 1.315 -17.944 1.00 92.94 89 HIS A C 1
ATOM 658 O O . HIS A 1 89 ? 4.303 0.845 -17.116 1.00 92.94 89 HIS A O 1
ATOM 664 N N . GLN A 1 90 ? 5.502 0.597 -18.985 1.00 95.00 90 GLN A N 1
ATOM 665 C CA . GLN A 1 90 ? 5.071 -0.781 -19.215 1.00 95.00 90 GLN A CA 1
ATOM 666 C C . GLN A 1 90 ? 5.529 -1.723 -18.094 1.00 95.00 90 GLN A C 1
ATOM 668 O O . GLN A 1 90 ? 4.709 -2.455 -17.550 1.00 95.00 90 GLN A O 1
ATOM 673 N N . ILE A 1 91 ? 6.811 -1.672 -17.710 1.00 94.38 91 ILE A N 1
ATOM 674 C CA . ILE A 1 91 ? 7.335 -2.497 -16.610 1.00 94.38 91 ILE A CA 1
ATOM 675 C C . ILE A 1 91 ? 6.618 -2.159 -15.305 1.00 94.38 91 ILE A C 1
ATOM 677 O O . ILE A 1 91 ? 6.284 -3.058 -14.540 1.00 94.38 91 ILE A O 1
ATOM 681 N N . ASN A 1 92 ? 6.355 -0.873 -15.066 1.00 93.38 92 ASN A N 1
ATOM 682 C CA . ASN A 1 92 ? 5.593 -0.422 -13.912 1.00 93.38 92 ASN A CA 1
ATOM 683 C C . ASN A 1 92 ? 4.203 -1.077 -13.889 1.00 93.38 92 ASN A C 1
ATOM 685 O O . ASN A 1 92 ? 3.884 -1.769 -12.927 1.00 93.38 92 ASN A O 1
ATOM 689 N N . LEU A 1 93 ? 3.428 -0.956 -14.971 1.00 94.69 93 LEU A N 1
ATOM 690 C CA . LEU A 1 93 ? 2.089 -1.539 -15.070 1.00 94.69 93 LEU A CA 1
ATOM 691 C C . LEU A 1 93 ? 2.066 -3.064 -14.902 1.00 94.69 93 LEU A C 1
ATOM 693 O O . LEU A 1 93 ? 1.167 -3.579 -14.243 1.00 94.69 93 LEU A O 1
ATOM 697 N N . GLU A 1 94 ? 3.035 -3.780 -15.478 1.00 95.56 94 GLU A N 1
ATOM 698 C CA . GLU A 1 94 ? 3.129 -5.243 -15.363 1.00 95.56 94 GLU A CA 1
ATOM 699 C C . GLU A 1 94 ? 3.513 -5.679 -13.932 1.00 95.56 94 GLU A C 1
ATOM 701 O O . GLU A 1 94 ? 2.990 -6.666 -13.414 1.00 95.56 94 GLU A O 1
ATOM 706 N N . ALA A 1 95 ? 4.389 -4.925 -13.262 1.00 95.06 95 ALA A N 1
ATOM 707 C CA . ALA A 1 95 ? 4.915 -5.255 -11.937 1.00 95.06 95 ALA A CA 1
ATOM 708 C C . ALA A 1 95 ? 4.008 -4.820 -10.771 1.00 95.06 95 ALA A C 1
ATOM 710 O O . ALA A 1 95 ? 4.033 -5.455 -9.712 1.00 95.06 95 ALA A O 1
ATOM 711 N N . LEU A 1 96 ? 3.227 -3.744 -10.939 1.00 94.56 96 LEU A N 1
ATOM 712 C CA . LEU A 1 96 ? 2.367 -3.162 -9.900 1.00 94.56 96 LEU A CA 1
ATOM 713 C C . LEU A 1 96 ? 1.456 -4.206 -9.223 1.00 94.56 96 LEU A C 1
ATOM 715 O O . LEU A 1 96 ? 1.497 -4.296 -7.991 1.00 94.56 96 LEU A O 1
ATOM 719 N N . PRO A 1 97 ? 0.674 -5.023 -9.962 1.00 95.88 97 PRO A N 1
ATOM 720 C CA . PRO A 1 97 ? -0.218 -5.993 -9.342 1.00 95.88 97 PRO A CA 1
ATOM 721 C C . PRO A 1 97 ? 0.540 -6.984 -8.471 1.00 95.88 97 PRO A C 1
ATOM 723 O O . PRO A 1 97 ? 0.119 -7.243 -7.352 1.00 95.88 97 PRO A O 1
ATOM 726 N N . ILE A 1 98 ? 1.681 -7.493 -8.941 1.00 96.00 98 ILE A N 1
ATOM 727 C CA . ILE A 1 98 ? 2.480 -8.481 -8.211 1.00 96.00 98 ILE A CA 1
ATOM 728 C C . ILE A 1 98 ? 3.031 -7.846 -6.934 1.00 96.00 98 ILE A C 1
ATOM 730 O O . ILE A 1 98 ? 2.790 -8.363 -5.850 1.00 96.00 98 ILE A O 1
ATOM 734 N N . LEU A 1 99 ? 3.682 -6.681 -7.031 1.00 94.81 99 LEU A N 1
ATOM 735 C CA . LEU A 1 99 ? 4.282 -6.028 -5.869 1.00 94.81 99 LEU A CA 1
ATOM 736 C C . LEU A 1 99 ? 3.265 -5.755 -4.753 1.00 94.81 99 LEU A C 1
ATOM 738 O O . LEU A 1 99 ? 3.554 -6.039 -3.593 1.00 94.81 99 LEU A O 1
ATOM 742 N N . TYR A 1 100 ? 2.101 -5.188 -5.073 1.00 95.19 100 TYR A N 1
ATOM 743 C CA . TYR A 1 100 ? 1.151 -4.751 -4.046 1.00 95.19 100 TYR A CA 1
ATOM 744 C C . TYR A 1 100 ? 0.212 -5.863 -3.553 1.00 95.19 100 TYR A C 1
ATOM 746 O O . TYR A 1 100 ? -0.280 -5.768 -2.424 1.00 95.19 100 TYR A O 1
ATOM 754 N N . SER A 1 101 ? 0.002 -6.917 -4.352 1.00 95.50 101 SER A N 1
ATOM 755 C CA . SER A 1 101 ? -0.876 -8.034 -3.978 1.00 95.50 101 SER A CA 1
ATOM 756 C C . SER A 1 101 ? -0.176 -9.117 -3.166 1.00 95.50 101 SER A C 1
ATOM 758 O O . SER A 1 101 ? -0.791 -9.693 -2.271 1.00 95.50 101 SER A O 1
ATOM 760 N N . THR A 1 102 ? 1.102 -9.401 -3.440 1.00 95.19 102 THR A N 1
ATOM 761 C CA . THR A 1 102 ? 1.816 -10.497 -2.763 1.00 95.19 102 THR A CA 1
ATOM 762 C C . THR A 1 102 ? 2.470 -10.064 -1.460 1.00 95.19 102 THR A C 1
ATOM 764 O O . THR A 1 102 ? 2.724 -10.895 -0.595 1.00 95.19 102 THR A O 1
ATOM 767 N N . ASN A 1 103 ? 2.787 -8.777 -1.316 1.00 95.19 103 ASN A N 1
ATOM 768 C CA . ASN A 1 103 ? 3.520 -8.281 -0.161 1.00 95.19 103 ASN A CA 1
ATOM 769 C C . ASN A 1 103 ? 2.593 -7.792 0.955 1.00 95.19 103 ASN A C 1
ATOM 771 O O . ASN A 1 103 ? 1.525 -7.229 0.717 1.00 95.19 103 ASN A O 1
ATOM 775 N N . THR A 1 104 ? 3.057 -7.947 2.195 1.00 95.12 104 THR A N 1
ATOM 776 C CA . THR A 1 104 ? 2.426 -7.334 3.369 1.00 95.12 104 THR A CA 1
ATOM 777 C C . THR A 1 104 ? 3.123 -6.026 3.707 1.00 95.12 104 THR A C 1
ATOM 779 O O . THR A 1 104 ? 4.325 -6.018 3.961 1.00 95.12 104 THR A O 1
ATOM 782 N N . PHE A 1 105 ? 2.375 -4.925 3.766 1.00 95.38 105 PHE A N 1
ATOM 783 C CA . PHE A 1 105 ? 2.915 -3.611 4.121 1.00 95.38 105 PHE A CA 1
ATOM 784 C C . PHE A 1 105 ? 2.610 -3.293 5.579 1.00 95.38 105 PHE A C 1
ATOM 786 O O . PHE A 1 105 ? 1.448 -3.175 5.967 1.00 95.38 105 PHE A O 1
ATOM 793 N N . THR A 1 106 ? 3.652 -3.136 6.386 1.00 94.75 106 THR A N 1
ATOM 794 C CA . THR A 1 106 ? 3.546 -2.693 7.777 1.00 94.75 106 THR A CA 1
ATOM 795 C C . THR A 1 106 ? 3.919 -1.227 7.847 1.00 94.75 106 THR A C 1
ATOM 797 O O . THR A 1 106 ? 4.919 -0.829 7.278 1.00 94.75 106 THR A O 1
ATOM 800 N N . PHE A 1 107 ? 3.146 -0.399 8.531 1.00 94.31 107 PHE A N 1
ATOM 801 C CA . PHE A 1 107 ? 3.453 1.028 8.660 1.00 94.31 107 PHE A CA 1
ATOM 802 C C . PHE A 1 107 ? 3.914 1.342 10.077 1.00 94.31 107 PHE A C 1
ATOM 804 O O . PHE A 1 107 ? 3.507 0.664 11.004 1.00 94.31 107 PHE A O 1
ATOM 811 N N . THR A 1 108 ? 4.700 2.393 10.298 1.00 92.56 108 THR A N 1
ATOM 812 C CA . THR A 1 108 ? 5.003 2.845 11.675 1.00 92.56 108 THR A CA 1
ATOM 813 C C . THR A 1 108 ? 3.915 3.733 12.273 1.00 92.56 108 THR A C 1
ATOM 815 O O . THR A 1 108 ? 3.869 3.949 13.483 1.00 92.56 108 THR A O 1
ATOM 818 N N . SER A 1 109 ? 3.016 4.263 11.439 1.00 92.56 109 SER A N 1
ATOM 819 C CA . SER A 1 109 ? 1.900 5.105 11.873 1.00 92.56 109 SER A CA 1
ATOM 820 C C . SER A 1 109 ? 0.779 5.165 10.834 1.00 92.56 109 SER A C 1
ATOM 822 O O . SER A 1 109 ? 0.993 4.937 9.642 1.00 92.56 109 SER A O 1
ATOM 824 N N . ALA A 1 110 ? -0.415 5.580 11.266 1.00 92.44 110 ALA A N 1
ATOM 825 C CA . ALA A 1 110 ? -1.524 5.893 10.362 1.00 92.44 110 ALA A CA 1
ATOM 826 C C . ALA A 1 110 ? -1.167 7.006 9.355 1.00 92.44 110 ALA A C 1
ATOM 828 O O . ALA A 1 110 ? -1.574 6.956 8.197 1.00 92.44 110 ALA A O 1
ATOM 829 N N . ARG A 1 111 ? -0.347 7.988 9.761 1.00 93.81 111 ARG A N 1
ATOM 830 C CA . ARG A 1 111 ? 0.138 9.050 8.863 1.00 93.81 111 ARG A CA 1
ATOM 831 C C . ARG A 1 111 ? 1.013 8.497 7.740 1.00 93.81 111 ARG A C 1
ATOM 833 O O . ARG A 1 111 ? 0.853 8.928 6.603 1.00 93.81 111 ARG A O 1
ATOM 840 N N . ALA A 1 112 ? 1.886 7.533 8.038 1.00 94.00 112 ALA A N 1
ATOM 841 C CA . ALA A 1 112 ? 2.701 6.871 7.021 1.00 94.00 112 ALA A CA 1
ATOM 842 C C . ALA A 1 112 ? 1.820 6.174 5.974 1.00 94.00 112 ALA A C 1
ATOM 844 O O . ALA A 1 112 ? 2.046 6.358 4.780 1.00 94.00 112 ALA A O 1
ATOM 845 N N . LEU A 1 113 ? 0.762 5.476 6.404 1.00 95.12 113 LEU A N 1
ATOM 846 C CA . LEU A 1 113 ? -0.214 4.876 5.490 1.00 95.12 113 LEU A CA 1
ATOM 847 C C . LEU A 1 113 ? -0.927 5.925 4.626 1.00 95.12 113 LEU A C 1
ATOM 849 O O . LEU A 1 113 ? -1.032 5.740 3.418 1.00 95.12 113 LEU A O 1
ATOM 853 N N . ILE A 1 114 ? -1.411 7.024 5.213 1.00 94.75 114 ILE A N 1
ATOM 854 C CA . ILE A 1 114 ? -2.104 8.088 4.463 1.00 94.75 114 ILE A CA 1
ATOM 855 C C . ILE A 1 114 ? -1.184 8.686 3.392 1.00 94.75 114 ILE A C 1
ATOM 857 O O . ILE A 1 114 ? -1.598 8.839 2.238 1.00 94.75 114 ILE A O 1
ATOM 861 N N . THR A 1 115 ? 0.058 9.008 3.762 1.00 95.12 115 THR A N 1
ATOM 862 C CA . THR A 1 115 ? 1.062 9.555 2.842 1.00 95.12 115 THR A CA 1
ATOM 863 C C . THR A 1 115 ? 1.386 8.548 1.743 1.00 95.12 115 THR A C 1
ATOM 865 O O . THR A 1 115 ? 1.270 8.879 0.567 1.00 95.12 115 THR A O 1
ATOM 868 N N . PHE A 1 116 ? 1.684 7.299 2.099 1.00 95.31 116 PHE A N 1
ATOM 869 C CA . PHE A 1 116 ? 1.972 6.231 1.144 1.00 95.31 116 PHE A CA 1
ATOM 870 C C . PHE A 1 116 ? 0.823 5.992 0.161 1.00 95.31 116 PHE A C 1
ATOM 872 O O . PHE A 1 116 ? 1.031 6.012 -1.048 1.00 95.31 116 PHE A O 1
ATOM 879 N N . ALA A 1 117 ? -0.406 5.845 0.660 1.00 95.00 117 ALA A N 1
ATOM 880 C CA . ALA A 1 117 ? -1.596 5.648 -0.161 1.00 95.00 117 ALA A CA 1
ATOM 881 C C . ALA A 1 117 ? -1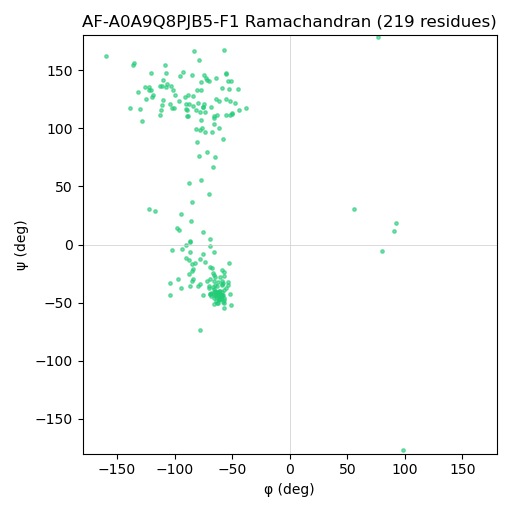.847 6.833 -1.113 1.00 95.00 117 ALA A C 1
ATOM 883 O O . ALA A 1 117 ? -2.427 6.664 -2.184 1.00 95.00 117 ALA A O 1
ATOM 884 N N . THR A 1 118 ? -1.413 8.037 -0.736 1.00 94.44 118 THR A N 1
ATOM 885 C CA . THR A 1 118 ? -1.455 9.211 -1.615 1.00 94.44 118 THR A CA 1
ATOM 886 C C . THR A 1 118 ? -0.349 9.149 -2.671 1.00 94.44 118 THR A C 1
ATOM 888 O O . THR A 1 118 ? -0.631 9.392 -3.841 1.00 94.44 118 THR A O 1
ATOM 891 N N . MET A 1 119 ? 0.874 8.776 -2.282 1.00 93.00 119 MET A N 1
ATOM 892 C CA . MET A 1 119 ? 2.042 8.711 -3.167 1.00 93.00 119 MET A CA 1
ATOM 893 C C . MET A 1 119 ? 1.913 7.659 -4.270 1.00 93.00 119 MET A C 1
ATOM 895 O O . MET A 1 119 ? 2.247 7.945 -5.413 1.00 93.00 119 MET A O 1
ATOM 899 N N . ILE A 1 120 ? 1.420 6.457 -3.958 1.00 92.62 120 ILE A N 1
ATOM 900 C CA . ILE A 1 120 ? 1.360 5.363 -4.944 1.00 92.62 120 IL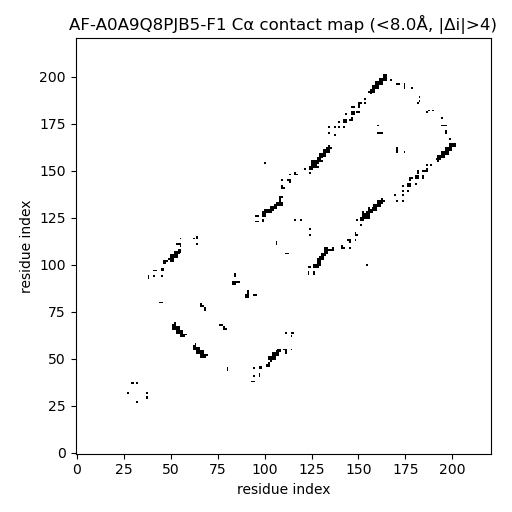E A CA 1
ATOM 901 C C . ILE A 1 120 ? 0.229 5.541 -5.979 1.00 92.62 120 ILE A C 1
ATOM 903 O O . ILE A 1 120 ? 0.148 4.797 -6.952 1.00 92.62 120 ILE A O 1
ATOM 907 N N . GLY A 1 121 ? -0.659 6.524 -5.791 1.00 93.00 121 GLY A N 1
ATOM 908 C CA . GLY A 1 121 ? -1.764 6.798 -6.711 1.00 93.00 121 GLY A CA 1
ATOM 909 C C . GLY A 1 121 ? -2.940 5.819 -6.588 1.00 93.00 121 GLY A C 1
ATOM 910 O O . GLY A 1 121 ? -2.975 4.933 -5.738 1.00 93.00 121 GLY A O 1
ATOM 911 N N . SER A 1 122 ? -3.996 6.021 -7.381 1.00 92.19 122 SER A N 1
ATOM 912 C CA . SER A 1 122 ? -5.180 5.139 -7.383 1.00 92.19 122 SER A CA 1
ATOM 913 C C . SER A 1 122 ? -4.887 3.758 -7.961 1.00 92.19 122 SER A C 1
ATOM 915 O O . SER A 1 122 ? -5.309 2.774 -7.370 1.00 92.19 122 SER A O 1
ATOM 917 N N . GLN A 1 123 ? -4.130 3.686 -9.056 1.00 91.75 123 GLN A N 1
ATOM 918 C CA . GLN A 1 123 ? -3.873 2.436 -9.767 1.00 91.75 123 GLN A CA 1
ATOM 919 C C . GLN A 1 123 ? -3.136 1.406 -8.902 1.00 91.75 123 GLN A C 1
ATOM 921 O O . GLN A 1 123 ? -3.601 0.285 -8.746 1.00 91.75 123 GLN A O 1
ATOM 926 N N . ALA A 1 124 ? -2.032 1.794 -8.255 1.00 93.44 124 ALA A N 1
ATOM 927 C CA . ALA A 1 124 ? -1.314 0.891 -7.357 1.00 93.44 124 ALA A CA 1
ATOM 928 C C . ALA A 1 124 ? -2.153 0.497 -6.129 1.00 93.44 124 ALA A C 1
ATOM 930 O O . ALA A 1 124 ? -2.082 -0.636 -5.657 1.00 93.44 124 ALA A O 1
ATOM 931 N N . ARG A 1 125 ? -2.980 1.423 -5.618 1.00 94.25 125 ARG A N 1
ATOM 932 C CA . ARG A 1 125 ? -3.844 1.172 -4.456 1.00 94.25 125 ARG A CA 1
ATOM 933 C C . ARG A 1 125 ? -4.864 0.072 -4.691 1.00 94.25 125 ARG A C 1
ATOM 935 O O . ARG A 1 125 ? -5.206 -0.595 -3.717 1.00 94.25 125 ARG A O 1
ATOM 942 N N . GLU A 1 126 ? -5.360 -0.101 -5.915 1.00 94.25 126 GLU A N 1
ATOM 943 C CA . GLU A 1 126 ? -6.325 -1.159 -6.242 1.00 94.25 126 GLU A CA 1
ATOM 944 C C . GLU A 1 126 ? -5.761 -2.549 -5.932 1.00 94.25 126 GLU A C 1
ATOM 946 O O . GLU A 1 126 ? -6.508 -3.422 -5.495 1.00 94.25 126 GLU A O 1
ATOM 951 N N . HIS A 1 127 ? -4.442 -2.709 -6.055 1.00 95.31 127 HIS A N 1
ATOM 952 C CA . HIS A 1 127 ? -3.720 -3.960 -5.853 1.00 95.31 127 HIS A CA 1
ATOM 953 C C . HIS A 1 127 ? -3.238 -4.192 -4.414 1.00 95.31 127 HIS A C 1
ATOM 955 O O . HIS A 1 127 ? -2.624 -5.220 -4.157 1.00 95.31 127 HIS A O 1
ATOM 961 N N . LEU A 1 128 ? -3.485 -3.280 -3.466 1.00 95.38 128 LEU A N 1
ATOM 962 C CA . LEU A 1 128 ? -3.106 -3.491 -2.063 1.00 95.38 128 LEU A CA 1
ATOM 963 C C . LEU A 1 128 ? -3.947 -4.604 -1.438 1.00 95.38 128 LEU A C 1
ATOM 965 O O . LEU A 1 128 ? -5.157 -4.437 -1.312 1.00 95.38 128 LEU A O 1
ATOM 969 N N . HIS A 1 129 ? -3.308 -5.691 -0.995 1.00 95.62 129 HIS A N 1
ATOM 970 C CA . HIS A 1 129 ? -3.999 -6.830 -0.375 1.00 95.62 129 HIS A CA 1
ATOM 971 C C . HIS A 1 129 ? -3.851 -6.895 1.148 1.00 95.62 129 HIS A C 1
ATOM 973 O O . HIS A 1 129 ? -4.832 -7.159 1.845 1.00 95.62 129 HIS A O 1
ATOM 979 N N . HIS A 1 130 ? -2.646 -6.657 1.672 1.00 96.31 130 HIS A N 1
ATOM 980 C CA . HIS A 1 130 ? -2.317 -6.926 3.072 1.00 96.31 130 HIS A CA 1
ATOM 981 C C . HIS A 1 130 ? -1.652 -5.713 3.728 1.00 96.31 130 HIS A C 1
ATOM 983 O O . HIS A 1 130 ? -0.560 -5.293 3.336 1.00 96.31 130 HIS A O 1
ATOM 989 N N . ILE A 1 131 ? -2.309 -5.147 4.743 1.00 95.56 131 ILE A N 1
ATOM 990 C CA . ILE A 1 131 ? -1.832 -3.967 5.476 1.00 95.56 131 ILE A CA 1
ATOM 991 C C . ILE A 1 131 ? -1.783 -4.265 6.972 1.00 95.56 131 ILE A C 1
ATOM 993 O O . ILE A 1 131 ? -2.743 -4.787 7.534 1.00 95.56 131 ILE A O 1
ATOM 997 N N . ARG A 1 132 ? -0.694 -3.856 7.627 1.00 94.69 132 ARG A N 1
ATOM 998 C CA . ARG A 1 132 ? -0.536 -3.864 9.084 1.00 94.69 132 ARG A CA 1
ATOM 999 C C . ARG A 1 132 ? -0.309 -2.452 9.609 1.00 94.69 132 ARG A C 1
ATOM 1001 O O . ARG A 1 132 ? 0.575 -1.738 9.136 1.00 94.69 132 ARG A O 1
ATOM 1008 N N . LEU A 1 133 ? -1.087 -2.054 10.609 1.00 92.19 133 LEU A N 1
ATOM 1009 C CA . LEU A 1 133 ? -0.998 -0.743 11.247 1.00 92.19 133 LEU A CA 1
ATOM 1010 C C . LEU A 1 133 ? -0.743 -0.877 12.747 1.00 92.19 133 LEU A C 1
ATOM 1012 O O . LEU A 1 133 ? -1.461 -1.619 13.406 1.00 92.19 133 LEU A O 1
ATOM 1016 N N . PRO A 1 134 ? 0.203 -0.130 13.323 1.00 87.38 134 PRO A N 1
ATOM 1017 C CA . PRO A 1 134 ? 0.399 -0.081 14.753 1.00 87.38 134 PRO A CA 1
ATOM 1018 C C . PRO A 1 134 ? -0.708 0.751 15.404 1.00 87.38 134 PRO A C 1
ATOM 1020 O O . PRO A 1 134 ? -1.171 1.750 14.848 1.00 87.38 134 PRO A O 1
ATOM 1023 N N . THR A 1 135 ? -1.109 0.367 16.608 1.00 76.12 135 THR A N 1
ATOM 1024 C CA . THR A 1 135 ? -2.154 1.021 17.411 1.00 76.12 135 THR A CA 1
ATOM 1025 C C . THR A 1 135 ? -1.648 2.172 18.253 1.00 76.12 135 THR A C 1
ATOM 1027 O O . THR A 1 135 ? -2.294 2.581 19.208 1.00 76.12 135 THR A O 1
ATOM 1030 N N . THR A 1 136 ? -0.501 2.744 17.904 1.00 67.75 136 THR A N 1
ATOM 1031 C CA . THR A 1 136 ? 0.141 3.773 18.726 1.00 67.75 136 THR A CA 1
ATOM 1032 C C . THR A 1 136 ? -0.663 5.074 18.828 1.00 67.75 136 THR A C 1
ATOM 1034 O O . THR A 1 136 ? -0.251 5.967 19.560 1.00 67.75 136 THR A O 1
ATOM 1037 N N . GLN A 1 137 ? -1.778 5.230 18.097 1.00 64.50 137 GLN A N 1
ATOM 1038 C CA . GLN A 1 137 ? -2.579 6.455 18.091 1.00 64.50 137 GLN A CA 1
ATOM 1039 C C . GLN A 1 137 ? -4.083 6.151 18.102 1.00 64.50 137 GLN A C 1
ATOM 1041 O O . GLN A 1 137 ? -4.625 5.650 17.123 1.00 64.50 137 GLN A O 1
ATOM 1046 N N . THR A 1 138 ? -4.785 6.574 19.154 1.00 65.62 138 THR A N 1
ATOM 1047 C CA . THR A 1 138 ? -6.257 6.527 19.293 1.00 65.62 138 THR A CA 1
ATOM 1048 C C . THR A 1 138 ? -6.996 7.595 18.478 1.00 65.62 138 THR A C 1
ATOM 1050 O O . THR A 1 138 ? -8.200 7.802 18.636 1.00 65.62 138 THR A O 1
ATOM 1053 N N . ASN A 1 139 ? -6.311 8.298 17.572 1.00 82.62 139 ASN A N 1
ATOM 1054 C CA . ASN A 1 139 ? -6.914 9.393 16.826 1.00 82.62 139 ASN A CA 1
ATOM 1055 C C . ASN A 1 139 ? -7.884 8.868 15.753 1.00 82.62 139 ASN A C 1
ATOM 1057 O O . ASN A 1 139 ? -7.495 8.527 14.633 1.00 82.62 139 ASN A O 1
ATOM 1061 N N . GLN A 1 140 ? -9.173 8.854 16.096 1.00 82.38 140 GLN A N 1
ATOM 1062 C CA . GLN A 1 140 ? -10.263 8.417 15.227 1.00 82.38 140 GLN A CA 1
ATOM 1063 C C . GLN A 1 140 ? -10.271 9.137 13.866 1.00 82.38 140 GLN A C 1
ATOM 1065 O O . GLN A 1 140 ? -10.640 8.538 12.856 1.00 82.38 140 GLN A O 1
ATOM 1070 N N . GLU A 1 141 ? -9.842 10.401 13.811 1.00 88.44 141 GLU A N 1
ATOM 1071 C CA . GLU A 1 141 ? -9.819 11.180 12.573 1.00 88.44 141 GLU A CA 1
ATOM 1072 C C . GLU A 1 141 ? -8.755 10.675 11.593 1.00 88.44 141 GLU A C 1
ATOM 1074 O O . GLU A 1 141 ? -9.005 10.601 10.389 1.00 88.44 141 GLU A O 1
ATOM 1079 N N . LEU A 1 142 ? -7.601 10.220 12.093 1.00 88.31 142 LEU A N 1
ATOM 1080 C CA . LEU A 1 142 ? -6.590 9.588 11.242 1.00 88.31 142 LEU A CA 1
ATOM 1081 C C . LEU A 1 142 ? -7.108 8.279 10.646 1.00 88.31 142 LEU A C 1
ATOM 1083 O O . LEU A 1 142 ? -6.901 8.034 9.463 1.00 88.31 142 LEU A O 1
ATOM 1087 N N . TYR A 1 143 ? -7.844 7.468 11.408 1.00 85.56 143 TYR A N 1
ATOM 1088 C CA . TYR A 1 143 ? -8.433 6.239 10.868 1.00 85.56 143 TYR A CA 1
ATOM 1089 C C . TYR A 1 143 ? -9.508 6.512 9.811 1.00 85.56 143 TYR A C 1
ATOM 1091 O O . TYR A 1 143 ? -9.562 5.802 8.807 1.00 85.56 143 TYR A O 1
ATOM 1099 N N . LYS A 1 144 ? -10.316 7.570 9.962 1.00 88.88 144 LYS A N 1
ATOM 1100 C CA . LYS A 1 144 ? -11.237 7.999 8.893 1.00 88.88 144 LYS A CA 1
ATOM 1101 C C . LYS A 1 144 ? -10.481 8.401 7.629 1.00 88.88 144 LYS A C 1
ATOM 1103 O O . LYS A 1 144 ? -10.900 8.044 6.528 1.00 88.88 144 LYS A O 1
ATOM 1108 N N . GLN A 1 145 ? -9.357 9.103 7.771 1.00 92.00 145 GLN A N 1
ATOM 1109 C CA . GLN A 1 145 ? -8.498 9.448 6.639 1.00 92.00 145 GLN A CA 1
ATOM 1110 C C . GLN A 1 145 ? -7.854 8.206 6.009 1.00 92.00 145 GLN A C 1
ATOM 1112 O O . GLN A 1 145 ? -7.837 8.090 4.787 1.00 92.00 145 GLN A O 1
ATOM 1117 N N . CYS A 1 146 ? -7.396 7.234 6.803 1.00 92.00 146 CYS A N 1
ATOM 1118 C CA . CYS A 1 146 ? -6.923 5.949 6.286 1.00 92.00 146 CYS A CA 1
ATOM 1119 C C . CYS A 1 146 ? -8.018 5.252 5.469 1.00 92.00 146 CYS A C 1
ATOM 1121 O O . CYS A 1 146 ? -7.780 4.887 4.320 1.00 92.00 146 CYS A O 1
ATOM 1123 N N . ALA A 1 147 ? -9.233 5.130 6.014 1.00 91.00 147 ALA A N 1
ATOM 1124 C CA . ALA A 1 147 ? -10.361 4.535 5.301 1.00 91.00 147 ALA A CA 1
ATOM 1125 C C . ALA A 1 147 ? -10.686 5.275 3.999 1.00 91.00 147 ALA A C 1
ATOM 1127 O O . ALA A 1 147 ? -10.897 4.639 2.970 1.00 91.00 147 ALA A O 1
ATOM 1128 N N . SER A 1 148 ? -10.690 6.612 4.001 1.00 92.75 148 SER A N 1
ATOM 1129 C CA . SER A 1 148 ? -10.988 7.385 2.790 1.00 92.75 148 SER A CA 1
ATOM 1130 C C . SER A 1 148 ? -9.926 7.203 1.702 1.00 92.75 148 SER A C 1
ATOM 1132 O O . SER A 1 148 ? -10.258 7.208 0.516 1.00 92.75 148 SER A O 1
ATOM 1134 N N . ARG A 1 149 ? -8.660 6.983 2.081 1.00 93.62 149 ARG A N 1
ATOM 1135 C CA . ARG A 1 149 ? -7.572 6.678 1.140 1.00 93.62 149 ARG A CA 1
ATOM 1136 C C . ARG A 1 149 ? -7.597 5.232 0.656 1.00 93.62 149 ARG A C 1
ATOM 1138 O O . ARG A 1 149 ? -7.273 5.010 -0.510 1.00 93.62 149 ARG A O 1
ATOM 1145 N N . LEU A 1 150 ? -8.012 4.296 1.506 1.00 92.56 150 LEU A N 1
ATOM 1146 C CA . LEU A 1 150 ? -8.115 2.865 1.211 1.00 92.56 150 LEU A CA 1
ATOM 1147 C C . LEU A 1 150 ? -9.446 2.452 0.565 1.00 92.56 150 LEU A C 1
ATOM 1149 O O . LEU A 1 150 ? -9.572 1.318 0.120 1.00 92.56 150 LEU A O 1
ATOM 1153 N N . ARG A 1 151 ? -10.432 3.352 0.445 1.00 90.19 151 ARG A N 1
ATOM 1154 C CA . ARG A 1 151 ? -11.739 3.036 -0.168 1.00 90.19 151 ARG A CA 1
ATOM 1155 C C . ARG A 1 151 ? -11.647 2.497 -1.600 1.00 90.19 151 ARG A C 1
ATOM 1157 O O . ARG A 1 151 ? -12.565 1.833 -2.059 1.00 90.19 151 ARG A O 1
ATOM 1164 N N . PHE A 1 152 ? -10.558 2.811 -2.303 1.00 87.12 152 PHE A N 1
ATOM 1165 C CA . PHE A 1 152 ? -10.301 2.363 -3.673 1.00 87.12 152 PHE A CA 1
ATOM 1166 C C . PHE A 1 152 ? -9.466 1.081 -3.747 1.00 87.12 152 PHE A C 1
ATOM 1168 O O . PHE A 1 152 ? -9.253 0.560 -4.835 1.00 87.12 152 PHE A O 1
ATOM 1175 N N . SER A 1 153 ? -9.001 0.551 -2.616 1.00 91.69 153 SER A N 1
ATOM 1176 C CA . SER A 1 153 ? -8.263 -0.709 -2.562 1.00 91.69 153 SER A CA 1
ATOM 1177 C C . SER A 1 153 ? -9.233 -1.883 -2.644 1.00 91.69 153 SER A C 1
ATOM 1179 O O . SER A 1 153 ? -9.556 -2.503 -1.635 1.00 91.69 153 SER A O 1
ATOM 1181 N N . ARG A 1 154 ? -9.737 -2.147 -3.855 1.00 88.81 154 ARG A N 1
ATOM 1182 C CA . ARG A 1 154 ? -10.756 -3.171 -4.145 1.00 88.81 154 ARG A CA 1
ATOM 1183 C C . ARG A 1 154 ? -10.319 -4.568 -3.723 1.00 88.81 154 ARG A C 1
ATOM 1185 O O . ARG A 1 154 ? -11.129 -5.332 -3.223 1.00 88.81 154 ARG A O 1
ATOM 1192 N N . HIS A 1 155 ? -9.029 -4.868 -3.814 1.00 92.56 155 HIS A N 1
ATOM 1193 C CA . HIS A 1 155 ? -8.506 -6.187 -3.467 1.00 92.56 155 HIS A CA 1
ATOM 1194 C C . HIS A 1 155 ? -7.906 -6.279 -2.057 1.00 92.56 155 HIS A C 1
ATOM 1196 O O . HIS A 1 155 ? -7.245 -7.261 -1.732 1.00 92.56 155 HIS A O 1
ATOM 1202 N N . LEU A 1 156 ? -8.154 -5.293 -1.185 1.00 93.50 156 LEU A N 1
ATOM 1203 C CA . LEU A 1 156 ? -7.677 -5.349 0.197 1.00 93.50 156 LEU A CA 1
ATOM 1204 C C . LEU A 1 156 ? -8.368 -6.495 0.943 1.00 93.50 156 LEU A C 1
ATOM 1206 O O . LEU A 1 156 ? -9.570 -6.419 1.209 1.00 93.50 156 LEU A O 1
ATOM 1210 N N . ALA A 1 157 ? -7.589 -7.524 1.268 1.00 93.12 157 ALA A N 1
ATOM 1211 C CA . ALA A 1 157 ? -8.026 -8.798 1.826 1.00 93.12 157 ALA A CA 1
ATOM 1212 C C . ALA A 1 157 ? -7.742 -8.914 3.330 1.00 93.12 157 ALA A C 1
ATOM 1214 O O . ALA A 1 157 ? -8.528 -9.511 4.060 1.00 93.12 157 ALA A O 1
ATOM 1215 N N . SER A 1 158 ? -6.650 -8.314 3.817 1.00 93.69 158 SER A N 1
ATOM 1216 C CA . SER A 1 158 ? -6.303 -8.303 5.242 1.00 93.69 158 SER A CA 1
ATOM 1217 C C . SER A 1 158 ? -5.948 -6.902 5.716 1.00 93.69 158 SER A C 1
ATOM 1219 O O . SER A 1 158 ? -5.131 -6.202 5.107 1.00 93.69 158 SER A O 1
ATOM 1221 N N . LEU A 1 159 ? -6.551 -6.514 6.837 1.00 93.31 159 LEU A N 1
ATOM 1222 C CA . LEU A 1 159 ? -6.223 -5.298 7.559 1.00 93.31 159 LEU A CA 1
ATOM 1223 C C . LEU A 1 159 ? -5.975 -5.651 9.018 1.00 93.31 159 LEU A C 1
ATOM 1225 O O . LEU A 1 159 ? -6.901 -5.934 9.780 1.00 93.31 159 LEU A O 1
ATOM 1229 N N . GLU A 1 160 ? -4.706 -5.630 9.395 1.00 92.62 160 GLU A N 1
ATOM 1230 C CA . GLU A 1 160 ? -4.285 -5.967 10.741 1.00 92.62 160 GLU A CA 1
ATOM 1231 C C . GLU A 1 160 ? -3.948 -4.705 11.527 1.00 92.62 160 GLU A C 1
ATOM 1233 O O . GLU A 1 160 ? -3.277 -3.789 11.043 1.00 92.62 160 GLU A O 1
ATOM 1238 N N . ILE A 1 161 ? -4.402 -4.676 12.770 1.00 89.94 161 ILE A N 1
ATOM 1239 C CA . ILE A 1 161 ? -4.091 -3.639 13.735 1.00 89.94 161 ILE A CA 1
ATOM 1240 C C . ILE A 1 161 ? -3.235 -4.280 14.837 1.00 89.94 161 ILE A C 1
ATOM 1242 O O . ILE A 1 161 ? -3.692 -5.149 15.581 1.00 89.94 161 ILE A O 1
ATOM 1246 N N . CYS A 1 162 ? -1.965 -3.888 14.888 1.00 88.50 162 CYS A N 1
ATOM 1247 C CA . CYS A 1 162 ? -0.939 -4.429 15.770 1.00 88.50 162 CYS A CA 1
ATOM 1248 C C . CYS A 1 162 ? -0.748 -3.521 16.979 1.00 88.50 162 CYS A C 1
ATOM 1250 O O . CYS A 1 162 ? -0.469 -2.339 16.810 1.00 88.50 162 CYS A O 1
ATOM 1252 N N . GLY A 1 163 ? -0.798 -4.060 18.190 1.00 82.00 163 GLY A N 1
ATOM 1253 C CA . GLY A 1 163 ? -0.565 -3.259 19.386 1.00 82.00 163 GLY A CA 1
ATOM 1254 C C . GLY A 1 163 ? 0.342 -3.895 20.414 1.00 82.00 163 GLY A C 1
ATOM 1255 O O . GLY A 1 163 ? 0.494 -5.116 20.454 1.00 82.00 163 GLY A O 1
ATOM 1256 N N . ARG A 1 164 ? 0.951 -3.040 21.240 1.00 79.56 164 ARG A N 1
ATOM 1257 C CA . ARG A 1 164 ? 1.705 -3.434 22.433 1.00 79.56 164 ARG A CA 1
ATOM 1258 C C . ARG A 1 164 ? 0.879 -3.062 23.665 1.00 79.56 164 ARG A C 1
ATOM 1260 O O . ARG A 1 164 ? 0.364 -1.952 23.723 1.00 79.56 164 ARG A O 1
ATOM 1267 N N . GLY A 1 165 ? 0.787 -3.963 24.641 1.00 73.44 165 GLY A N 1
ATOM 1268 C CA . GLY A 1 165 ? 0.122 -3.700 25.924 1.00 73.44 165 GLY A CA 1
ATOM 1269 C C . GLY A 1 165 ? -1.316 -4.219 26.037 1.00 73.44 165 GLY A C 1
ATOM 1270 O O . GLY A 1 165 ? -1.831 -4.894 25.145 1.00 73.44 165 GLY A O 1
ATOM 1271 N N . TYR A 1 166 ? -1.933 -3.924 27.184 1.00 58.50 166 TYR A N 1
ATOM 1272 C CA . TYR A 1 166 ? -3.182 -4.535 27.661 1.00 58.50 166 TYR A CA 1
ATOM 1273 C C . TYR A 1 166 ? -4.469 -3.854 27.158 1.00 58.50 166 TYR A C 1
ATOM 1275 O O . TYR A 1 166 ? -5.568 -4.282 27.506 1.00 58.50 166 TYR A O 1
ATOM 1283 N N . GLU A 1 167 ? -4.377 -2.835 26.302 1.00 75.12 167 GLU A N 1
ATOM 1284 C CA . GLU A 1 167 ? -5.538 -2.057 25.840 1.00 75.12 167 GLU A CA 1
ATOM 1285 C C . GLU A 1 167 ? -6.212 -2.667 24.603 1.00 75.12 167 GLU A C 1
ATOM 1287 O O . GLU A 1 167 ? -6.468 -2.026 23.583 1.00 75.12 167 GLU A O 1
ATOM 1292 N N . ALA A 1 168 ? -6.555 -3.952 24.704 1.00 79.19 168 ALA A N 1
ATOM 1293 C CA . ALA A 1 168 ? -7.254 -4.685 23.651 1.00 79.19 168 ALA A CA 1
ATOM 1294 C C . ALA A 1 168 ? -8.546 -4.000 23.181 1.00 79.19 168 ALA A C 1
ATOM 1296 O O . ALA A 1 168 ? -8.866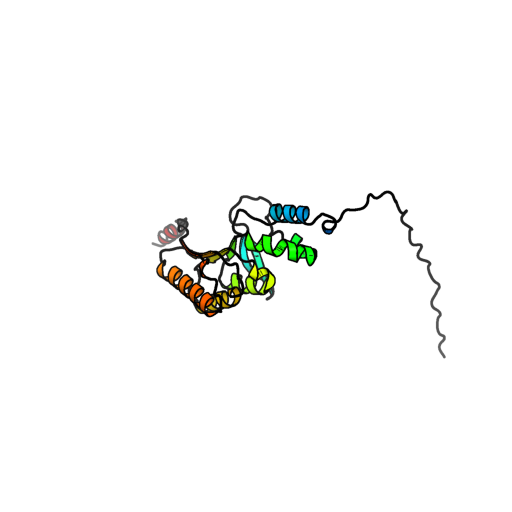 -4.031 21.989 1.00 79.19 168 ALA A O 1
ATOM 1297 N N . GLY A 1 169 ? -9.263 -3.348 24.102 1.00 83.19 169 GLY A N 1
ATOM 1298 C CA . GLY A 1 169 ? -10.494 -2.622 23.801 1.00 83.19 169 GLY A CA 1
ATOM 1299 C C . GLY A 1 169 ? -10.292 -1.481 22.803 1.00 83.19 169 GLY A C 1
ATOM 1300 O O . GLY A 1 169 ? -11.104 -1.317 21.887 1.00 83.19 169 GLY A O 1
ATOM 1301 N N . GLU A 1 170 ? -9.195 -0.734 22.917 1.00 82.56 170 GLU A N 1
ATOM 1302 C CA . GLU A 1 170 ? -8.908 0.386 22.020 1.00 82.56 170 GLU A CA 1
ATOM 1303 C C . GLU A 1 170 ? -8.576 -0.098 20.611 1.00 82.56 170 GLU A C 1
ATOM 1305 O O . GLU A 1 170 ? -9.103 0.423 19.628 1.00 82.56 170 GLU A O 1
ATOM 1310 N N . HIS A 1 171 ? -7.780 -1.164 20.502 1.00 82.31 171 HIS A N 1
ATOM 1311 C CA . HIS A 1 171 ? -7.383 -1.739 19.216 1.00 82.31 171 HIS A CA 1
ATOM 1312 C C . HIS A 1 171 ? -8.587 -2.288 18.447 1.00 82.31 171 HIS A C 1
ATOM 1314 O O . HIS A 1 171 ? -8.745 -2.044 17.248 1.00 82.31 171 HIS A O 1
ATOM 1320 N N . VAL A 1 172 ? -9.477 -2.991 19.153 1.00 84.75 172 VAL A N 1
ATOM 1321 C CA . VAL A 1 172 ? -10.733 -3.495 18.588 1.00 84.75 172 VAL A CA 1
ATOM 1322 C C . VAL A 1 172 ? -11.629 -2.335 18.156 1.00 84.75 172 VAL A C 1
ATOM 1324 O O . VAL A 1 172 ? -12.241 -2.399 17.089 1.00 84.75 172 VAL A O 1
ATOM 1327 N N . THR A 1 173 ? -11.697 -1.260 18.943 1.00 86.38 173 THR A N 1
ATOM 1328 C CA . THR A 1 173 ? -12.498 -0.072 18.612 1.00 86.38 173 THR A CA 1
ATOM 1329 C C . THR A 1 173 ? -11.950 0.653 17.383 1.00 86.38 173 THR A C 1
ATOM 1331 O O . THR A 1 173 ? -12.723 1.001 16.487 1.00 86.38 173 THR A O 1
ATOM 1334 N N . ALA A 1 174 ? -10.629 0.811 17.283 1.00 83.56 174 ALA A N 1
ATOM 1335 C CA . ALA A 1 174 ? -9.962 1.389 16.121 1.00 83.56 174 ALA A CA 1
ATOM 1336 C C . ALA A 1 174 ? -10.220 0.561 14.853 1.00 83.56 174 ALA A C 1
ATOM 1338 O O . ALA A 1 174 ? -10.625 1.116 13.828 1.00 83.56 174 ALA A O 1
ATOM 1339 N N . LEU A 1 175 ? -10.077 -0.769 14.933 1.00 85.50 175 LEU A N 1
ATOM 1340 C CA . LEU A 1 175 ? -10.338 -1.670 13.808 1.00 85.50 175 LEU A CA 1
ATOM 1341 C C . LEU A 1 175 ? -11.796 -1.583 13.359 1.00 85.50 175 LEU A C 1
ATOM 1343 O O . LEU A 1 175 ? -12.066 -1.390 12.175 1.00 85.50 175 LEU A O 1
ATOM 1347 N N . LYS A 1 176 ? -12.740 -1.646 14.305 1.00 86.50 176 LYS A N 1
ATOM 1348 C CA . LYS A 1 176 ? -14.172 -1.487 14.020 1.00 86.50 176 LYS A CA 1
ATOM 1349 C C . LYS A 1 176 ? -14.459 -0.146 13.346 1.00 86.50 176 LYS A C 1
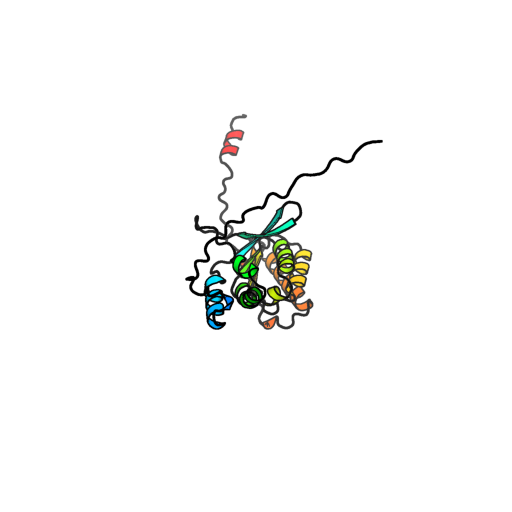ATOM 1351 O O . LYS A 1 176 ? -15.165 -0.115 12.341 1.00 86.50 176 LYS A O 1
ATOM 1356 N N . GLY A 1 177 ? -13.890 0.949 13.850 1.00 85.38 177 GLY A N 1
ATOM 1357 C CA . GLY A 1 177 ? -14.041 2.279 13.259 1.00 85.38 177 GLY A CA 1
ATOM 1358 C C . GLY A 1 177 ? -13.536 2.343 11.817 1.00 85.38 177 GLY A C 1
ATOM 1359 O O . GLY A 1 177 ? -14.229 2.865 10.942 1.00 85.38 177 GLY A O 1
ATOM 1360 N N . LEU A 1 178 ? -12.369 1.752 11.557 1.00 85.62 178 LEU A N 1
ATOM 1361 C CA . LEU A 1 178 ? -11.756 1.692 10.232 1.00 85.62 178 LEU A CA 1
ATOM 1362 C C . LEU A 1 178 ? -12.583 0.838 9.258 1.00 85.62 178 LEU A C 1
ATOM 1364 O O . LEU A 1 178 ? -12.878 1.286 8.151 1.00 85.62 178 LEU A O 1
ATOM 1368 N N . MET A 1 179 ? -13.040 -0.343 9.685 1.00 86.56 179 MET A N 1
ATOM 1369 C CA . MET A 1 179 ? -13.904 -1.220 8.884 1.00 86.56 179 MET A CA 1
ATOM 1370 C C . MET A 1 179 ? -15.253 -0.564 8.560 1.00 86.56 179 MET A C 1
ATOM 1372 O O . MET A 1 179 ? -15.712 -0.613 7.418 1.00 86.56 179 MET A O 1
ATOM 1376 N N . VAL A 1 180 ? -15.878 0.109 9.533 1.00 87.88 180 VAL A N 1
ATOM 1377 C CA . VAL A 1 180 ? -17.129 0.854 9.315 1.00 87.88 180 VAL A CA 1
ATOM 1378 C C . VAL A 1 180 ? -16.918 1.999 8.327 1.00 87.88 180 VAL A C 1
ATOM 1380 O O . VAL A 1 180 ? -17.751 2.206 7.443 1.00 87.88 180 VAL A O 1
ATOM 1383 N N . ALA A 1 181 ? -15.814 2.739 8.444 1.00 86.12 181 ALA A N 1
ATOM 1384 C CA . ALA A 1 181 ? -15.497 3.828 7.529 1.00 86.12 181 ALA A CA 1
ATOM 1385 C C . ALA A 1 181 ? -15.232 3.323 6.098 1.00 86.12 181 ALA A C 1
ATOM 1387 O O . ALA A 1 181 ? -15.709 3.940 5.145 1.00 86.12 181 ALA A O 1
ATOM 1388 N N . LEU A 1 182 ? -14.564 2.174 5.939 1.00 86.44 182 LEU A N 1
ATOM 1389 C CA . LEU A 1 182 ? -14.386 1.517 4.639 1.00 86.44 182 LEU A CA 1
ATOM 1390 C C . LEU A 1 182 ? -15.730 1.113 4.017 1.00 86.44 182 LEU A C 1
ATOM 1392 O O . LEU A 1 182 ? -15.961 1.387 2.840 1.00 86.44 182 LEU A O 1
ATOM 1396 N N . LYS A 1 183 ? -16.649 0.549 4.813 1.00 85.31 183 LYS A N 1
ATOM 1397 C CA . LYS A 1 183 ? -17.993 0.162 4.349 1.00 85.31 183 LYS A CA 1
ATOM 1398 C C . LYS A 1 183 ? -18.816 1.371 3.905 1.00 85.31 183 LYS A C 1
ATOM 1400 O O . LYS A 1 183 ? -19.426 1.354 2.840 1.00 85.31 183 LYS A O 1
ATOM 1405 N N . LYS A 1 184 ? -18.796 2.454 4.692 1.00 83.38 184 LYS A N 1
ATOM 1406 C CA . LYS A 1 184 ? -19.474 3.719 4.349 1.00 83.38 184 LYS A CA 1
ATOM 1407 C C . LYS A 1 184 ? -18.885 4.390 3.108 1.00 83.38 184 LYS A C 1
ATOM 1409 O O . LYS A 1 184 ? -19.602 5.092 2.406 1.00 83.38 184 LYS A O 1
ATOM 1414 N N . GLY A 1 185 ? -17.602 4.166 2.828 1.00 77.38 185 GLY A N 1
ATOM 1415 C CA . GLY A 1 185 ? -16.904 4.698 1.659 1.00 77.38 185 GLY A CA 1
ATOM 1416 C C . GLY A 1 185 ? -17.330 4.102 0.313 1.00 77.38 185 GLY A C 1
ATOM 1417 O O . GLY A 1 185 ? -16.717 4.455 -0.693 1.00 77.38 185 GLY A O 1
ATOM 1418 N N . GLY A 1 186 ? -18.343 3.227 0.283 1.00 72.12 186 GLY A N 1
ATOM 1419 C CA . GLY A 1 186 ? -18.866 2.607 -0.937 1.00 72.12 186 GLY A CA 1
ATOM 1420 C C . GLY A 1 186 ? -18.192 1.286 -1.303 1.00 72.12 186 GLY A C 1
ATOM 1421 O O . GLY A 1 186 ? -18.403 0.784 -2.403 1.00 72.12 186 GLY A O 1
ATOM 1422 N N . ARG A 1 187 ? -17.390 0.708 -0.400 1.00 68.44 187 ARG A N 1
ATOM 1423 C CA . ARG A 1 187 ? -16.795 -0.607 -0.620 1.00 68.44 187 ARG A CA 1
ATOM 1424 C C . ARG A 1 187 ? -17.819 -1.690 -0.280 1.00 68.44 187 ARG A C 1
ATOM 1426 O O . ARG A 1 187 ? -18.073 -1.977 0.889 1.00 68.44 187 ARG A O 1
ATOM 1433 N N . THR A 1 188 ? -18.458 -2.228 -1.314 1.00 54.34 188 THR A N 1
ATOM 1434 C CA . THR A 1 188 ? -19.514 -3.245 -1.203 1.00 54.34 188 THR A CA 1
ATOM 1435 C C . THR A 1 188 ? -18.964 -4.668 -1.101 1.00 54.34 188 THR A C 1
ATOM 1437 O O . THR A 1 188 ? -19.678 -5.545 -0.631 1.00 54.34 188 THR A O 1
ATOM 1440 N N . ASP A 1 189 ? -17.696 -4.893 -1.458 1.00 68.06 189 ASP A N 1
ATOM 1441 C CA . ASP A 1 189 ? -17.035 -6.207 -1.513 1.00 68.06 189 ASP A CA 1
ATOM 1442 C C . ASP A 1 189 ? -16.265 -6.585 -0.236 1.00 68.06 189 ASP A C 1
ATOM 1444 O O . ASP A 1 189 ? -15.330 -7.383 -0.255 1.00 68.06 189 ASP A O 1
ATOM 1448 N N . LEU A 1 190 ? -16.666 -6.034 0.911 1.00 67.19 190 LEU A N 1
ATOM 1449 C CA . LEU A 1 190 ? -16.012 -6.326 2.190 1.00 67.19 190 LEU A CA 1
ATOM 1450 C C . LEU A 1 190 ? -16.246 -7.756 2.699 1.00 67.19 190 LEU A C 1
ATOM 1452 O O . LEU A 1 190 ? -15.705 -8.099 3.746 1.00 67.19 190 LEU A O 1
ATOM 1456 N N . GLU A 1 191 ? -17.018 -8.585 1.991 1.00 68.44 191 GLU A N 1
ATOM 1457 C CA . GLU A 1 191 ? -17.303 -9.974 2.382 1.00 68.44 191 GLU A CA 1
ATOM 1458 C C . GLU A 1 191 ? -16.035 -10.836 2.515 1.00 68.44 191 GLU A C 1
ATOM 1460 O O . GLU A 1 191 ? -16.042 -11.807 3.265 1.00 68.44 191 GLU A O 1
ATOM 1465 N N . GLY A 1 192 ? -14.930 -10.445 1.869 1.00 75.94 192 GLY A N 1
ATOM 1466 C CA . GLY A 1 192 ? -13.624 -11.098 2.012 1.00 75.94 192 GLY A CA 1
ATOM 1467 C C . GLY A 1 192 ? -12.612 -10.374 2.908 1.00 75.94 192 GLY A C 1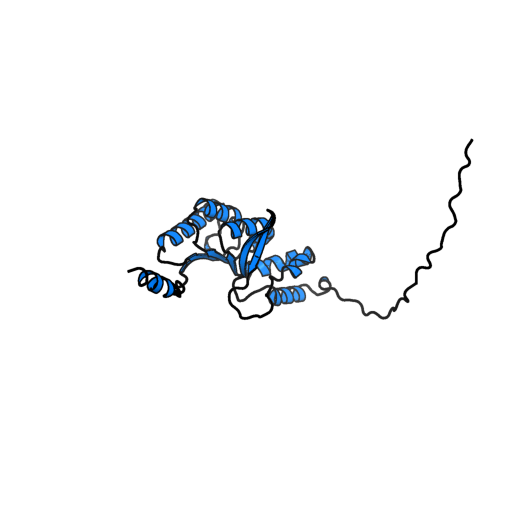
ATOM 1468 O O . GLY A 1 192 ? -11.518 -10.898 3.104 1.00 75.94 192 GLY A O 1
ATOM 1469 N N . LEU A 1 193 ? -12.918 -9.177 3.431 1.00 82.25 193 LEU A N 1
ATOM 1470 C CA . LEU A 1 193 ? -11.949 -8.422 4.234 1.00 82.25 193 LEU A CA 1
ATOM 1471 C C . LEU A 1 193 ? -11.865 -8.996 5.651 1.00 82.25 193 LEU A C 1
ATOM 1473 O O . LEU A 1 193 ? -12.784 -8.840 6.458 1.00 82.25 193 LEU A O 1
ATOM 1477 N N . VAL A 1 194 ? -10.709 -9.558 5.989 1.00 85.12 194 VAL A N 1
ATOM 1478 C CA . VAL A 1 194 ? -10.411 -10.030 7.340 1.00 85.12 194 VAL A CA 1
ATOM 1479 C C . VAL A 1 194 ? -9.785 -8.894 8.150 1.00 85.12 194 VAL A C 1
ATOM 1481 O O . VAL A 1 194 ? -8.698 -8.402 7.842 1.00 85.12 194 VAL A O 1
ATOM 1484 N N . GLY A 1 195 ? -10.485 -8.469 9.201 1.00 81.31 195 GLY A N 1
ATOM 1485 C CA . GLY A 1 195 ? -9.942 -7.574 10.219 1.00 81.31 195 GLY A CA 1
ATOM 1486 C C . GLY A 1 195 ? -9.303 -8.383 11.343 1.00 81.31 195 GLY A C 1
ATOM 1487 O O . GLY A 1 195 ? -9.992 -9.165 11.997 1.00 81.31 195 GLY A O 1
ATOM 1488 N N . VAL A 1 196 ? -8.011 -8.179 11.599 1.00 84.75 196 VAL A N 1
ATOM 1489 C CA . VAL A 1 196 ? -7.284 -8.894 12.660 1.00 84.75 196 VAL A CA 1
ATOM 1490 C C . VAL A 1 196 ? -6.724 -7.898 13.666 1.00 84.75 196 VAL A C 1
ATOM 1492 O O . VAL A 1 196 ? -6.100 -6.909 13.292 1.00 84.75 196 VAL A O 1
ATOM 1495 N N . VAL A 1 197 ? -6.907 -8.167 14.957 1.00 78.81 197 VAL A N 1
ATOM 1496 C CA . VAL A 1 197 ? -6.161 -7.477 16.016 1.00 78.81 197 VAL A CA 1
ATOM 1497 C C . VAL A 1 197 ? -5.062 -8.415 16.491 1.00 78.81 197 VAL A C 1
ATOM 1499 O O . VAL A 1 197 ? -5.353 -9.500 16.992 1.00 78.81 197 VAL A O 1
ATOM 1502 N N . ARG A 1 198 ? -3.801 -8.011 16.322 1.00 81.88 198 ARG A N 1
ATOM 1503 C CA . ARG A 1 198 ? -2.643 -8.786 16.775 1.00 81.88 198 ARG A CA 1
ATOM 1504 C C . ARG A 1 198 ? -1.983 -8.076 17.950 1.00 81.88 198 ARG A C 1
ATOM 1506 O O . ARG A 1 198 ? -1.562 -6.926 17.847 1.00 81.88 198 ARG A O 1
ATOM 1513 N N . PHE A 1 199 ? -1.854 -8.790 19.059 1.00 77.06 199 PHE A N 1
ATOM 1514 C CA . PHE A 1 199 ? -1.072 -8.339 20.202 1.00 77.06 199 PHE A CA 1
ATOM 1515 C C . PHE A 1 199 ? 0.346 -8.845 20.018 1.00 77.06 199 PHE A C 1
ATOM 1517 O O . PHE A 1 199 ? 0.575 -10.052 19.936 1.00 77.06 199 PHE A O 1
ATOM 1524 N N . LEU A 1 200 ? 1.292 -7.921 19.881 1.00 78.06 200 LEU A N 1
ATOM 1525 C CA . LEU A 1 200 ? 2.696 -8.291 19.916 1.00 78.06 200 LEU A CA 1
ATOM 1526 C C . LEU A 1 200 ? 3.056 -8.531 21.384 1.00 78.06 200 LEU A C 1
ATOM 1528 O O . LEU A 1 200 ? 2.686 -7.689 22.213 1.00 78.06 200 LEU A O 1
ATOM 1532 N N . PRO A 1 201 ? 3.744 -9.641 21.723 1.00 72.31 201 PRO A N 1
ATOM 1533 C CA . PRO A 1 201 ? 4.245 -9.829 23.074 1.00 72.31 201 PRO A CA 1
ATOM 1534 C C . PRO A 1 201 ? 5.037 -8.575 23.422 1.00 72.31 201 PRO A C 1
ATOM 1536 O O . PRO A 1 201 ? 5.896 -8.144 22.645 1.00 72.31 201 PRO A O 1
ATOM 1539 N N . GLY A 1 202 ? 4.656 -7.918 24.520 1.00 62.22 202 GLY A N 1
ATOM 1540 C CA . GLY A 1 202 ? 5.403 -6.775 25.012 1.00 62.22 202 GLY A CA 1
ATOM 1541 C C . GLY A 1 202 ? 6.820 -7.273 25.193 1.00 62.22 202 GLY A C 1
ATOM 1542 O O . GLY A 1 202 ? 7.020 -8.168 26.006 1.00 62.22 202 GLY A O 1
ATOM 1543 N N . GLY A 1 203 ? 7.753 -6.789 24.363 1.00 56.22 203 GLY A N 1
ATOM 1544 C CA . GLY A 1 203 ? 9.160 -7.102 24.541 1.00 56.22 203 GLY A CA 1
ATOM 1545 C C . GLY A 1 203 ? 9.438 -6.800 25.994 1.00 56.22 203 GLY A C 1
ATOM 1546 O O . GLY A 1 203 ? 9.226 -5.654 26.400 1.00 56.22 203 GLY A O 1
ATOM 1547 N N . GLU A 1 204 ? 9.731 -7.849 26.766 1.00 50.88 204 GLU A N 1
ATOM 1548 C CA . GLU A 1 204 ? 10.053 -7.731 28.175 1.00 50.88 204 GLU A CA 1
ATOM 1549 C C . GLU A 1 204 ? 11.007 -6.561 28.247 1.00 50.88 204 GLU A C 1
ATOM 1551 O O . GLU A 1 204 ? 12.033 -6.558 27.557 1.00 50.88 204 GLU A O 1
ATOM 1556 N N . GLY A 1 205 ? 10.584 -5.494 28.925 1.00 46.97 205 GLY A N 1
ATOM 1557 C CA . GLY A 1 205 ? 11.458 -4.365 29.113 1.00 46.97 205 GLY A CA 1
ATOM 1558 C C . GLY A 1 205 ? 12.727 -4.962 29.684 1.00 46.97 205 GLY A C 1
ATOM 1559 O O . GLY A 1 205 ? 12.715 -5.456 30.810 1.00 46.97 205 GLY A O 1
ATOM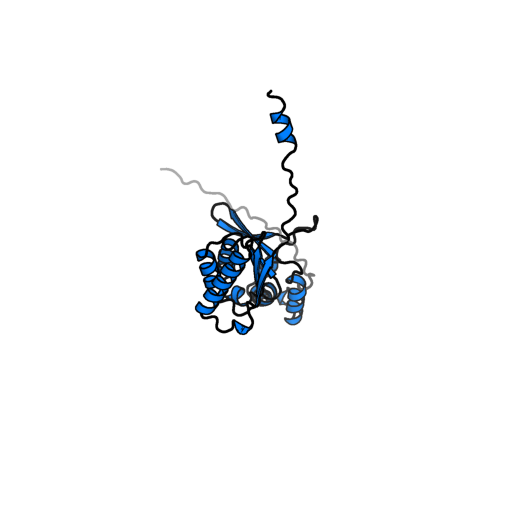 1560 N N . LYS A 1 206 ? 13.816 -4.947 28.909 1.00 48.22 206 LYS A N 1
ATOM 1561 C CA . LYS A 1 206 ? 15.128 -4.838 29.512 1.00 48.22 206 LYS A CA 1
ATOM 1562 C C . LYS A 1 206 ? 15.030 -3.543 30.292 1.00 48.22 206 LYS A C 1
ATOM 1564 O O . LYS A 1 206 ? 15.182 -2.458 29.738 1.00 48.22 206 LYS A O 1
ATOM 1569 N N . GLY A 1 207 ? 14.612 -3.673 31.544 1.00 44.22 207 GLY A N 1
ATOM 1570 C CA . GLY A 1 207 ? 14.714 -2.646 32.544 1.00 44.22 207 GLY A CA 1
ATOM 1571 C C . GLY A 1 207 ? 16.195 -2.437 32.771 1.00 44.22 207 GLY A C 1
ATOM 1572 O O . GLY A 1 207 ? 16.727 -2.853 33.784 1.00 44.22 207 GLY A O 1
ATOM 1573 N N . GLU A 1 208 ? 16.856 -1.769 31.834 1.00 44.72 208 GLU A N 1
ATOM 1574 C CA . GLU A 1 208 ? 18.003 -0.931 32.144 1.00 44.72 208 GLU A CA 1
ATOM 1575 C C . GLU A 1 208 ? 17.446 0.366 32.750 1.00 44.72 208 GLU A C 1
ATOM 1577 O O . GLU A 1 208 ? 17.663 1.470 32.262 1.00 44.72 208 GLU A O 1
ATOM 1582 N N . PHE A 1 209 ? 16.650 0.232 33.8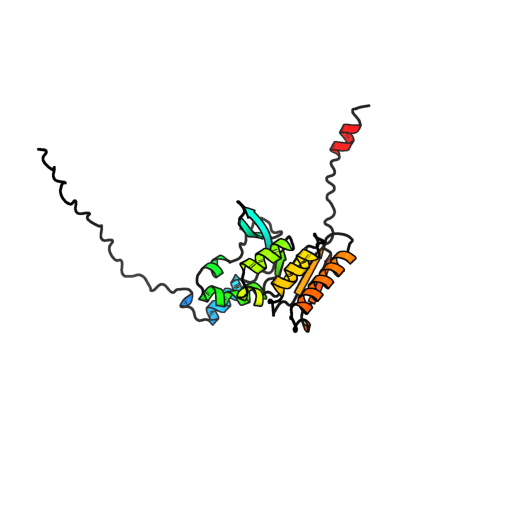16 1.00 45.66 209 PHE A N 1
ATOM 1583 C CA . PHE A 1 209 ? 16.571 1.289 34.804 1.00 45.66 209 PHE A CA 1
ATOM 1584 C C . PHE A 1 209 ? 17.859 1.131 35.594 1.00 45.66 209 PHE A C 1
ATOM 1586 O O . PHE A 1 209 ? 18.003 0.191 36.373 1.00 45.66 209 PHE A O 1
ATOM 1593 N N . GLY A 1 210 ? 18.831 1.977 35.257 1.00 45.84 210 GLY A N 1
ATOM 1594 C CA . GLY A 1 210 ? 20.174 1.930 35.799 1.00 45.84 210 GLY A CA 1
ATOM 1595 C C . GLY A 1 210 ? 20.162 1.796 37.317 1.00 45.84 210 GLY A C 1
ATOM 1596 O O . GLY A 1 210 ? 19.680 2.668 38.038 1.00 45.84 210 GLY A O 1
ATOM 1597 N N . GLU A 1 211 ? 20.787 0.722 37.784 1.00 51.97 211 GLU A N 1
ATOM 1598 C CA . GLU A 1 211 ? 21.268 0.540 39.155 1.00 51.97 211 GLU A CA 1
ATOM 1599 C C . GLU A 1 211 ? 22.159 1.728 39.606 1.00 51.97 211 GLU A C 1
ATOM 1601 O O . GLU A 1 211 ? 22.326 1.984 40.796 1.00 51.97 211 GLU A O 1
ATOM 1606 N N . GLU A 1 212 ? 22.633 2.550 38.659 1.00 56.22 212 GLU A N 1
ATOM 1607 C CA . GLU A 1 212 ? 23.426 3.763 38.890 1.00 56.22 212 GLU A CA 1
ATOM 1608 C C . GLU A 1 212 ? 22.658 4.918 39.577 1.00 56.22 212 GLU A C 1
ATOM 1610 O O . GLU A 1 212 ? 23.284 5.788 40.190 1.00 56.22 212 GLU A O 1
ATOM 1615 N N . ASP A 1 213 ? 21.316 4.943 39.544 1.00 53.94 213 ASP A N 1
ATOM 1616 C CA . ASP A 1 213 ? 20.531 6.009 40.202 1.00 53.94 213 ASP A CA 1
ATOM 1617 C C . ASP A 1 213 ? 20.157 5.671 41.664 1.00 53.94 213 ASP A C 1
ATOM 1619 O O . ASP A 1 213 ? 19.777 6.545 42.450 1.00 53.94 213 ASP A O 1
ATOM 1623 N N . ALA A 1 214 ? 20.350 4.412 42.081 1.00 56.50 214 ALA A N 1
ATOM 1624 C CA . ALA A 1 214 ? 20.235 4.000 43.481 1.00 56.50 214 ALA A CA 1
ATOM 1625 C C . ALA A 1 214 ? 21.499 4.356 44.293 1.00 56.50 214 ALA A C 1
ATOM 1627 O O . ALA A 1 214 ? 21.388 4.804 45.438 1.00 56.50 214 ALA A O 1
ATOM 1628 N N . GLU A 1 215 ? 22.697 4.271 43.700 1.00 59.56 215 GLU A N 1
ATOM 1629 C CA . GLU A 1 215 ? 23.951 4.633 44.384 1.00 59.56 215 GLU A CA 1
ATOM 1630 C C . GLU A 1 215 ? 24.118 6.147 44.601 1.00 59.56 215 GLU A C 1
ATOM 1632 O O . GLU A 1 215 ? 24.668 6.572 45.624 1.00 59.56 215 GLU A O 1
ATOM 1637 N N . ARG A 1 216 ? 23.589 7.000 43.710 1.00 62.12 216 ARG A N 1
ATOM 1638 C CA . ARG A 1 216 ? 23.667 8.467 43.882 1.00 62.12 216 ARG A CA 1
ATOM 1639 C C . ARG A 1 216 ? 22.816 8.997 45.035 1.00 62.12 216 ARG A C 1
ATOM 1641 O O . ARG A 1 216 ? 23.099 10.087 45.538 1.00 62.12 216 ARG A O 1
ATOM 1648 N N . ARG A 1 217 ? 21.822 8.235 45.502 1.00 62.19 217 ARG A N 1
ATOM 1649 C CA . ARG A 1 217 ? 21.001 8.593 46.670 1.00 62.19 217 ARG A CA 1
ATOM 1650 C C . ARG A 1 217 ? 21.620 8.203 48.013 1.00 62.19 217 ARG A C 1
ATOM 1652 O O . ARG A 1 217 ? 21.281 8.839 49.005 1.00 62.19 217 ARG A O 1
ATOM 1659 N N . MET A 1 218 ? 22.554 7.249 48.065 1.00 68.06 218 MET A N 1
ATOM 1660 C CA . MET A 1 218 ? 23.182 6.835 49.332 1.00 68.06 218 MET A CA 1
ATOM 1661 C C . MET A 1 218 ? 24.417 7.656 49.741 1.00 68.06 218 MET A C 1
ATOM 1663 O O . MET A 1 218 ? 24.830 7.581 50.891 1.00 68.06 218 MET A O 1
ATOM 1667 N N . ARG A 1 219 ? 24.999 8.480 48.857 1.00 66.12 219 ARG A N 1
ATOM 1668 C CA . ARG A 1 219 ? 26.186 9.309 49.181 1.00 66.12 219 ARG A CA 1
ATOM 1669 C C . ARG A 1 219 ? 25.883 10.758 49.595 1.00 66.12 219 ARG A C 1
ATOM 1671 O O . ARG A 1 219 ? 26.794 11.581 49.629 1.00 66.12 219 ARG A O 1
ATOM 1678 N N . ARG A 1 220 ? 24.622 11.098 49.879 1.00 63.69 220 ARG A N 1
ATOM 1679 C CA . ARG A 1 220 ? 24.212 12.432 50.374 1.00 63.69 220 ARG A CA 1
ATOM 1680 C C . ARG A 1 220 ? 23.479 12.381 51.725 1.00 63.69 220 ARG A C 1
ATOM 1682 O O . ARG A 1 220 ? 22.606 13.212 51.966 1.00 63.69 220 ARG A O 1
ATOM 1689 N N . GLY A 1 221 ? 23.816 11.404 52.564 1.00 62.34 221 GLY A N 1
ATOM 1690 C CA . GLY A 1 221 ? 23.431 11.350 53.978 1.00 62.34 221 GLY A CA 1
ATOM 1691 C C . GLY A 1 221 ? 24.626 11.656 54.859 1.00 62.34 221 GLY A C 1
ATOM 1692 O O . GLY A 1 221 ? 25.690 11.062 54.574 1.00 62.34 221 GLY A O 1
#

pLDDT: mean 80.38, std 15.3, range [44.22, 97.62]

Foldseek 3Di:
DDDDDDDDDDDDDPDPDDDDPPPDDDDDDPVNDPLVVLLVVLLVLQADPDAFEWEWDADPNDTDIFTADPDDDPDPTPGRVCVQCPPDPVSVLSNLLNNQQRHAYEYAALVRLLVVLVVVDLSSLLNHAHYEHELPDLPLVSLLSNLLSNLSNLNHQEYEYEYEDDPPVSSVVSLVSNLVSSVVSVRPPCPRYDYYYHYDYHPPPPPPPPPVVVVVVVVPD

Secondary structure (DSSP, 8-state):
--PPPPPPP--------------PPP---GGGS-HHHHHHHHHHHS--SS-EEEEEEEETTEEEEEEE--S-SS------THHHHTS-HHHHHHHHHHHHHHSEEEESSHHHHHHHHHHTHHHHHHT--EEEEE-----HHHHHHHHHHHTT-TT--EEEEEEESS-HHHHHHHHHHHHHHHHHTT---GGG-EEEEEEEP---------THHHHHHHT--

Mean predicted aligned error: 11.48 Å